Protein AF-A0A7S0TBV7-F1 (afdb_monomer)

InterPro domains:
  IPR018108 Mitochondrial carrier protein, transmembrane region [PF00153] (65-143)
  IPR018108 Mitochondrial carrier protein, transmembrane region [PF00153] (154-224)
  IPR023395 Mitochondrial carrier protein domain superfamily [G3DSA:1.50.40.10] (1-225)
  IPR023395 Mitochondrial carrier protein domain superfamily [SSF103506] (7-224)

Mean predicted aligned error: 4.21 Å

Structure (mmCIF, N/CA/C/O backbone):
data_AF-A0A7S0TBV7-F1
#
_entry.id   AF-A0A7S0TBV7-F1
#
loop_
_atom_site.group_PDB
_atom_site.id
_atom_site.type_symbol
_atom_site.label_atom_id
_atom_site.label_alt_id
_atom_site.label_comp_id
_atom_site.label_asym_id
_atom_site.label_entity_id
_atom_site.label_seq_id
_atom_site.pdbx_PDB_ins_code
_atom_site.Cartn_x
_atom_site.Cartn_y
_atom_site.Cartn_z
_atom_site.occupancy
_atom_site.B_iso_or_equiv
_atom_site.auth_seq_id
_atom_site.auth_comp_id
_atom_site.auth_asym_id
_atom_site.auth_atom_id
_atom_site.pdbx_PDB_model_num
ATOM 1 N N . TYR A 1 1 ? -8.709 -5.283 5.484 1.00 94.00 1 TYR A N 1
ATOM 2 C CA . TYR A 1 1 ? -9.200 -6.250 6.489 1.00 94.00 1 TYR A CA 1
ATOM 3 C C . TYR A 1 1 ? -8.125 -7.246 6.946 1.00 94.00 1 TYR A C 1
ATOM 5 O O . TYR A 1 1 ? -7.696 -7.162 8.089 1.00 94.00 1 TYR A O 1
ATOM 13 N N . GLN A 1 2 ? -7.625 -8.143 6.078 1.00 96.06 2 GLN A N 1
ATOM 14 C CA . GLN A 1 2 ? -6.702 -9.230 6.477 1.00 96.06 2 GLN A CA 1
ATOM 15 C C . GLN A 1 2 ? -5.426 -8.755 7.190 1.00 96.06 2 GLN A C 1
ATOM 17 O O . GLN A 1 2 ? -5.028 -9.346 8.186 1.00 96.06 2 GLN A O 1
ATOM 22 N N . TYR A 1 3 ? -4.825 -7.647 6.747 1.00 96.00 3 TYR A N 1
ATOM 23 C CA . TYR A 1 3 ? -3.665 -7.050 7.420 1.00 96.00 3 TYR A CA 1
ATOM 24 C C . TYR A 1 3 ? -3.922 -6.673 8.884 1.00 96.00 3 TYR A C 1
ATOM 26 O O . TYR A 1 3 ? -3.047 -6.861 9.729 1.00 96.00 3 TYR A O 1
ATOM 34 N N . ARG A 1 4 ? -5.131 -6.191 9.200 1.00 95.31 4 ARG A N 1
ATOM 35 C CA . ARG A 1 4 ? -5.511 -5.777 10.554 1.00 95.31 4 ARG A CA 1
ATOM 36 C C . ARG A 1 4 ? -5.792 -6.972 11.463 1.00 95.31 4 ARG A C 1
ATOM 38 O O . ARG A 1 4 ? -5.307 -6.986 12.594 1.00 95.31 4 ARG A O 1
ATOM 45 N N . TYR A 1 5 ? -6.576 -7.938 10.982 1.00 95.56 5 TYR A N 1
ATOM 46 C CA . TYR A 1 5 ? -7.143 -8.991 11.835 1.00 95.56 5 TYR A CA 1
ATOM 47 C C . TYR A 1 5 ? -6.456 -10.354 11.736 1.00 95.56 5 TYR A C 1
ATOM 49 O O . TYR A 1 5 ? -6.610 -11.148 12.663 1.00 95.56 5 TYR A O 1
ATOM 57 N N . GLY A 1 6 ? -5.699 -10.612 10.666 1.00 93.25 6 GLY A N 1
ATOM 58 C CA . GLY A 1 6 ? -4.977 -11.872 10.476 1.00 93.25 6 GLY A CA 1
ATOM 59 C C . GLY A 1 6 ? -5.769 -13.004 9.824 1.00 93.25 6 GLY A C 1
ATOM 60 O O . GLY A 1 6 ? -5.330 -14.145 9.849 1.00 93.25 6 GLY A O 1
ATOM 61 N N . SER A 1 7 ? -6.934 -12.725 9.235 1.00 93.62 7 SER A N 1
ATOM 62 C CA . SER A 1 7 ? -7.798 -13.766 8.671 1.00 93.62 7 SER A CA 1
ATOM 63 C C . SER A 1 7 ? -7.345 -14.285 7.298 1.00 93.62 7 SER A C 1
ATOM 65 O O . SER A 1 7 ? -6.751 -13.565 6.485 1.00 93.62 7 SER A O 1
ATOM 67 N N . SER A 1 8 ? -7.704 -15.539 7.001 1.00 94.44 8 SER A N 1
ATOM 68 C CA . SER A 1 8 ? -7.613 -16.098 5.648 1.00 94.44 8 SER A CA 1
ATOM 69 C C . SER A 1 8 ? -8.598 -15.409 4.695 1.00 94.44 8 SER A C 1
ATOM 71 O O . SER A 1 8 ? -9.527 -14.720 5.124 1.00 94.44 8 SER A O 1
ATOM 73 N N . THR A 1 9 ? -8.400 -15.579 3.387 1.00 94.88 9 THR A N 1
ATOM 74 C CA . THR A 1 9 ? -9.192 -14.892 2.353 1.00 94.88 9 THR A CA 1
ATOM 75 C C . THR A 1 9 ? -10.674 -15.228 2.459 1.00 94.88 9 THR A C 1
ATOM 77 O O . THR A 1 9 ? -11.501 -14.323 2.520 1.00 94.88 9 THR A O 1
ATOM 80 N N . LEU A 1 10 ? -11.017 -16.514 2.573 1.00 96.19 10 LEU A N 1
ATOM 81 C CA . LEU A 1 10 ? -12.410 -16.955 2.681 1.00 96.19 10 LEU A CA 1
ATOM 82 C C . LEU A 1 10 ? -13.068 -16.474 3.977 1.00 96.19 10 LEU A C 1
ATOM 84 O O . LEU A 1 10 ? -14.224 -16.058 3.956 1.00 96.19 10 LEU A O 1
ATOM 88 N N . VAL A 1 11 ? -12.332 -16.476 5.093 1.00 96.44 11 VAL A N 1
ATOM 89 C CA . VAL A 1 11 ? -12.838 -15.946 6.367 1.00 96.44 11 VAL A CA 1
ATOM 90 C C . VAL A 1 11 ? -13.088 -14.443 6.257 1.00 96.44 11 VAL A C 1
ATOM 92 O O . VAL A 1 11 ? -14.138 -13.974 6.681 1.00 96.44 11 VAL A O 1
ATOM 95 N N . ALA A 1 12 ? -12.173 -13.688 5.641 1.00 96.31 12 ALA A N 1
ATOM 96 C CA . ALA A 1 12 ? -12.360 -12.260 5.404 1.00 96.31 12 ALA A CA 1
ATOM 97 C C . ALA A 1 12 ? -13.576 -11.980 4.508 1.00 96.31 12 ALA A C 1
ATOM 99 O O . ALA A 1 12 ? -14.389 -11.132 4.853 1.00 96.31 12 ALA A O 1
ATOM 100 N N . VAL A 1 13 ? -13.734 -12.706 3.397 1.00 96.69 13 VAL A N 1
ATOM 101 C CA . VAL A 1 13 ? -14.876 -12.547 2.480 1.00 96.69 13 VAL A CA 1
ATOM 102 C C . VAL A 1 13 ? -16.196 -12.825 3.197 1.00 96.69 13 VAL A C 1
ATOM 104 O O . VAL A 1 13 ? -17.106 -12.003 3.123 1.00 96.69 13 VAL A O 1
ATOM 107 N N . ARG A 1 14 ? -16.289 -13.935 3.941 1.00 97.19 14 ARG A N 1
ATOM 108 C CA . ARG A 1 14 ? -17.492 -14.284 4.714 1.00 97.19 14 ARG A CA 1
ATOM 109 C C . ARG A 1 14 ? -17.799 -13.243 5.789 1.00 97.19 14 ARG A C 1
ATOM 111 O O . ARG A 1 14 ? -18.945 -12.825 5.905 1.00 97.19 14 ARG A O 1
ATOM 118 N N . ALA A 1 15 ? -16.787 -12.795 6.533 1.00 95.88 15 ALA A N 1
ATOM 119 C CA . ALA A 1 15 ? -16.953 -11.776 7.567 1.00 95.88 15 ALA A CA 1
ATOM 120 C C . ALA A 1 15 ? -17.432 -10.439 6.982 1.00 95.88 15 ALA A C 1
ATOM 122 O O . ALA A 1 15 ? -18.351 -9.832 7.520 1.00 95.88 15 ALA A O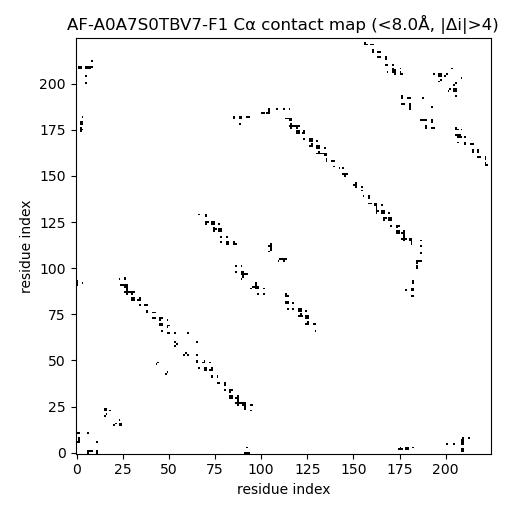 1
ATOM 123 N N . LEU A 1 16 ? -16.857 -9.997 5.859 1.00 96.44 16 LEU A N 1
ATOM 124 C CA . LEU A 1 16 ? -17.280 -8.773 5.178 1.00 96.44 16 LEU A CA 1
ATOM 125 C C . LEU A 1 16 ? -18.712 -8.905 4.639 1.00 96.44 16 LEU A C 1
ATOM 127 O O . LEU A 1 16 ? -19.544 -8.034 4.877 1.00 96.44 16 LEU A O 1
ATOM 131 N N . TYR A 1 17 ? -19.040 -10.014 3.979 1.00 96.88 17 TYR A N 1
ATOM 132 C CA . TYR A 1 17 ? -20.397 -10.230 3.480 1.00 96.88 17 TYR A CA 1
ATOM 133 C C . TYR A 1 17 ? -21.431 -10.254 4.619 1.00 96.88 17 TYR A C 1
ATOM 135 O O . TYR A 1 17 ? -22.487 -9.644 4.496 1.00 96.88 17 TYR A O 1
ATOM 143 N N . ALA A 1 18 ? -21.112 -10.864 5.763 1.00 96.19 18 ALA A N 1
ATOM 144 C CA . ALA A 1 18 ? -21.990 -10.857 6.935 1.00 96.19 18 ALA A CA 1
ATOM 145 C C . ALA A 1 18 ? -22.185 -9.455 7.551 1.00 96.19 18 ALA A C 1
ATOM 147 O O . ALA A 1 18 ? -23.238 -9.179 8.111 1.00 96.19 18 ALA A O 1
ATOM 148 N N . GLN A 1 19 ? -21.196 -8.560 7.442 1.00 93.38 19 GLN A N 1
ATOM 149 C CA . GLN A 1 19 ? -21.274 -7.196 7.988 1.00 93.38 19 GLN A CA 1
ATOM 150 C C . GLN A 1 19 ? -22.164 -6.246 7.176 1.00 93.38 19 GLN A C 1
ATOM 152 O O . GLN A 1 19 ? -22.658 -5.265 7.724 1.00 93.38 19 GLN A O 1
ATOM 157 N N . GLY A 1 20 ? -22.319 -6.465 5.868 1.00 91.75 20 GLY A N 1
ATOM 158 C CA . GLY A 1 20 ? -23.027 -5.503 5.012 1.00 91.75 20 GLY A CA 1
ATOM 159 C C . GLY A 1 20 ? -23.237 -5.948 3.568 1.00 91.75 20 GLY A C 1
ATOM 160 O O . GLY A 1 20 ? -23.322 -5.107 2.671 1.00 91.75 20 GLY A O 1
ATOM 161 N N . GLY A 1 21 ? -23.261 -7.258 3.322 1.00 95.31 21 GLY A N 1
ATOM 162 C CA . GLY A 1 21 ? -23.478 -7.856 2.009 1.00 95.31 21 GLY A CA 1
ATOM 163 C C . GLY A 1 21 ? -22.474 -7.387 0.958 1.00 95.31 21 GLY A C 1
ATOM 164 O O . GLY A 1 21 ? -21.293 -7.168 1.233 1.00 95.31 21 GLY A O 1
ATOM 165 N N . VAL A 1 22 ? -22.961 -7.206 -0.270 1.00 95.62 22 VAL A N 1
ATOM 166 C CA . VAL A 1 22 ? -22.153 -6.741 -1.408 1.00 95.62 22 VAL A CA 1
ATOM 167 C C . VAL A 1 22 ? -21.641 -5.313 -1.189 1.00 95.62 22 VAL A C 1
ATOM 169 O O . VAL A 1 22 ? -20.485 -5.019 -1.491 1.00 95.62 22 VAL A O 1
ATOM 172 N N . ALA A 1 23 ? -22.453 -4.435 -0.592 1.00 94.81 23 ALA A N 1
ATOM 173 C CA . ALA A 1 23 ? -22.075 -3.045 -0.338 1.00 94.81 23 ALA A CA 1
ATOM 174 C C . ALA A 1 23 ? -20.829 -2.925 0.560 1.00 94.81 23 ALA A C 1
ATOM 176 O O . ALA A 1 23 ? -20.037 -1.994 0.394 1.00 94.81 23 ALA A O 1
ATOM 177 N N . ARG A 1 24 ? -20.589 -3.896 1.459 1.00 95.44 24 ARG A N 1
ATOM 178 C CA . ARG A 1 24 ? -19.405 -3.908 2.334 1.00 95.44 24 ARG A CA 1
ATOM 179 C C . ARG A 1 24 ? -18.086 -3.902 1.558 1.00 95.44 24 ARG A C 1
ATOM 181 O O . ARG A 1 24 ? -17.123 -3.293 2.029 1.00 95.44 24 ARG A O 1
ATOM 188 N N . PHE A 1 25 ? -18.035 -4.536 0.386 1.00 95.12 25 PHE A N 1
ATOM 189 C CA . PHE A 1 25 ? -16.829 -4.609 -0.448 1.00 95.12 25 PHE A CA 1
ATOM 190 C C . PHE A 1 25 ? -16.468 -3.270 -1.104 1.00 95.12 25 PHE A C 1
ATOM 192 O O . PHE A 1 25 ? -15.307 -3.053 -1.442 1.00 95.12 25 PHE A O 1
ATOM 199 N N . TYR A 1 26 ? -17.430 -2.351 -1.219 1.00 95.38 26 TYR A N 1
ATOM 200 C CA . TYR A 1 26 ? -17.245 -1.024 -1.813 1.00 95.38 26 TYR A CA 1
ATOM 201 C C . TYR A 1 26 ? -17.036 0.081 -0.769 1.00 95.38 26 TYR A C 1
ATOM 203 O O . TYR A 1 26 ? -16.894 1.256 -1.112 1.00 95.38 26 TYR A O 1
ATOM 211 N N . GLN A 1 27 ? -16.983 -0.256 0.521 1.00 95.00 27 GLN A N 1
ATOM 212 C CA . GLN A 1 27 ? -16.711 0.743 1.550 1.00 95.00 27 GLN A CA 1
ATOM 213 C C . GLN A 1 27 ? -15.292 1.302 1.420 1.00 95.00 27 GLN A C 1
ATOM 215 O O . GLN A 1 27 ? -14.308 0.567 1.343 1.00 95.00 27 GLN A O 1
ATOM 220 N N . GLY A 1 28 ? -15.201 2.632 1.386 1.00 94.50 28 GLY A N 1
ATOM 221 C CA . GLY A 1 28 ? -13.969 3.353 1.074 1.00 94.50 28 GLY A CA 1
ATOM 222 C C . GLY A 1 28 ? -13.754 3.621 -0.420 1.00 94.50 28 GLY A C 1
ATOM 223 O O . GLY A 1 28 ? -12.735 4.219 -0.758 1.00 94.50 28 GLY A O 1
ATOM 224 N N . LEU A 1 29 ? -14.693 3.246 -1.304 1.00 95.12 29 LEU A N 1
ATOM 225 C CA . LEU A 1 29 ? -14.596 3.516 -2.744 1.00 95.12 29 LEU A CA 1
ATOM 226 C C . LEU A 1 29 ? -14.460 5.014 -3.049 1.00 95.12 29 LEU A C 1
ATOM 228 O O . LEU A 1 29 ? -13.583 5.376 -3.819 1.00 95.12 29 LEU A O 1
ATOM 232 N N . GLY A 1 30 ? -15.256 5.888 -2.424 1.00 94.75 30 GLY A N 1
ATOM 233 C CA . GLY A 1 30 ? -15.191 7.340 -2.668 1.00 94.75 30 GLY A CA 1
ATOM 234 C C . GLY A 1 30 ? -13.784 7.924 -2.459 1.00 94.75 30 GLY A C 1
ATOM 235 O O . GLY A 1 30 ? -13.186 8.430 -3.409 1.00 94.75 30 GLY A O 1
ATOM 236 N N . PRO A 1 31 ? -13.188 7.781 -1.260 1.00 95.12 31 PRO A N 1
ATOM 237 C CA . PRO A 1 31 ? -11.799 8.173 -1.025 1.00 95.12 31 PRO A CA 1
ATOM 238 C C . PRO A 1 31 ? -10.797 7.462 -1.946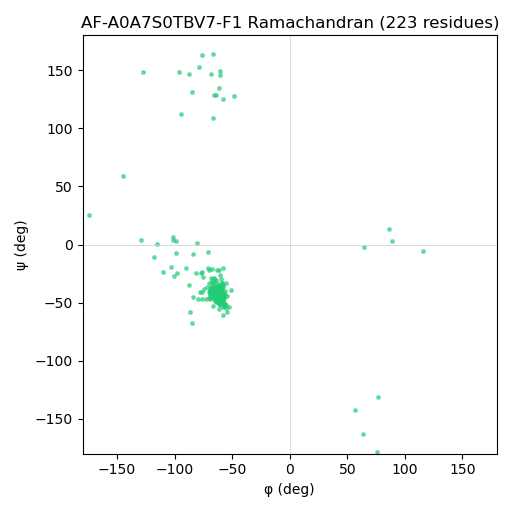 1.00 95.12 31 PRO A C 1
ATOM 240 O O . PRO A 1 31 ? -9.811 8.072 -2.350 1.00 95.12 31 PRO A O 1
ATOM 243 N N . ALA A 1 32 ? -11.037 6.196 -2.314 1.00 93.88 32 ALA A N 1
ATOM 244 C CA . ALA A 1 32 ? -10.171 5.464 -3.239 1.00 93.88 32 ALA A CA 1
ATOM 245 C C . ALA A 1 32 ? -10.196 6.042 -4.666 1.00 93.88 32 ALA A C 1
ATOM 247 O O . ALA A 1 32 ? -9.139 6.139 -5.288 1.00 93.88 32 ALA A O 1
ATOM 248 N N . LEU A 1 33 ? -11.366 6.459 -5.158 1.00 95.75 33 LEU A N 1
ATOM 249 C CA . LEU A 1 33 ? -11.541 7.074 -6.477 1.00 95.75 33 LEU A CA 1
ATOM 250 C C . LEU A 1 33 ? -10.852 8.437 -6.580 1.00 95.75 33 LEU A C 1
ATOM 252 O O . LEU A 1 33 ? -10.395 8.798 -7.656 1.00 95.75 33 LEU A O 1
ATOM 256 N N . LEU A 1 34 ? -10.720 9.165 -5.469 1.00 95.31 34 LEU A N 1
ATOM 257 C CA . LEU A 1 34 ? -9.923 10.393 -5.414 1.00 95.31 34 LEU A CA 1
ATOM 258 C C . LEU A 1 34 ? -8.428 10.085 -5.276 1.00 95.31 34 LEU A C 1
ATOM 260 O O . LEU A 1 34 ? -7.591 10.630 -5.993 1.00 95.31 34 LEU A O 1
ATOM 264 N N . GLN A 1 35 ? -8.078 9.180 -4.360 1.00 94.25 35 GLN A N 1
ATOM 265 C CA . GLN A 1 35 ? -6.687 8.859 -4.056 1.00 94.25 35 GLN A CA 1
ATOM 266 C C . GLN A 1 35 ? -5.963 8.211 -5.244 1.00 94.25 35 GLN A C 1
ATOM 268 O O . GLN A 1 35 ? -4.775 8.469 -5.425 1.00 94.25 35 GLN A O 1
ATOM 273 N N . GLY A 1 36 ? -6.633 7.352 -6.018 1.00 91.12 36 GLY A N 1
ATOM 274 C CA . GLY A 1 36 ? -6.038 6.602 -7.128 1.00 91.12 36 GLY A CA 1
ATOM 275 C C . GLY A 1 36 ? -5.414 7.506 -8.199 1.00 91.12 36 GLY A C 1
ATOM 276 O O . GLY A 1 36 ? -4.193 7.444 -8.379 1.00 91.12 36 GLY A O 1
ATOM 277 N N . PRO A 1 37 ? -6.201 8.380 -8.856 1.00 93.44 37 PRO A N 1
ATOM 278 C CA . PRO A 1 37 ? -5.703 9.334 -9.845 1.00 93.44 37 PRO A CA 1
ATOM 279 C C . PRO A 1 37 ? -4.638 10.274 -9.278 1.00 93.44 37 PRO A C 1
ATOM 281 O O . PRO A 1 37 ? -3.576 10.407 -9.878 1.00 93.44 37 PRO A O 1
ATOM 284 N N . LEU A 1 38 ? -4.859 10.847 -8.087 1.00 93.94 38 LEU A N 1
ATOM 285 C CA . LEU A 1 38 ? -3.879 11.727 -7.437 1.00 93.94 38 LEU A CA 1
ATOM 286 C C . LEU A 1 38 ? -2.557 11.005 -7.169 1.00 93.94 38 LEU A C 1
ATOM 288 O O . LEU A 1 38 ? -1.483 11.560 -7.382 1.00 93.94 38 LEU A O 1
ATOM 292 N N . SER A 1 39 ? -2.622 9.750 -6.723 1.00 90.19 39 SER A N 1
ATOM 293 C CA . SER A 1 39 ? -1.434 8.931 -6.493 1.00 90.19 39 SER A CA 1
ATOM 294 C C . SER A 1 39 ? -0.677 8.663 -7.788 1.00 90.19 39 SER A C 1
ATOM 296 O O . SER A 1 39 ? 0.537 8.810 -7.800 1.00 90.19 39 SER A O 1
ATOM 298 N N . ARG A 1 40 ? -1.373 8.274 -8.865 1.00 87.69 40 ARG A N 1
ATOM 299 C CA . ARG A 1 40 ? -0.745 8.012 -10.170 1.00 87.69 40 ARG A CA 1
ATOM 300 C C . ARG A 1 40 ? -0.125 9.274 -10.755 1.00 87.69 40 ARG A C 1
ATOM 302 O O . ARG A 1 40 ? 1.033 9.236 -11.150 1.00 87.69 40 ARG A O 1
ATOM 309 N N . PHE A 1 41 ? -0.864 10.383 -10.736 1.00 89.94 41 PHE A N 1
ATOM 310 C CA . PHE A 1 41 ? -0.369 11.685 -11.166 1.00 89.94 41 PHE A CA 1
ATOM 311 C C . PHE A 1 41 ? 0.929 12.044 -10.445 1.00 89.94 41 PHE A C 1
ATOM 313 O O . PHE A 1 41 ? 1.935 12.310 -11.094 1.00 89.94 41 PHE A O 1
ATOM 320 N N . GLY A 1 42 ? 0.932 12.001 -9.111 1.00 88.25 42 GLY A N 1
ATOM 321 C CA . GLY A 1 42 ? 2.122 12.376 -8.362 1.00 88.25 42 GLY A CA 1
ATOM 322 C C . GLY A 1 42 ? 3.266 11.381 -8.494 1.00 88.25 42 GLY A C 1
ATOM 323 O O . GLY A 1 42 ? 4.404 11.826 -8.535 1.00 88.25 42 GLY A O 1
ATOM 324 N N . ASP A 1 43 ? 3.015 10.073 -8.626 1.00 83.25 43 ASP A N 1
ATOM 325 C CA . ASP A 1 43 ? 4.081 9.102 -8.912 1.00 83.25 43 ASP A CA 1
ATOM 326 C C . ASP A 1 43 ? 4.762 9.427 -10.260 1.00 83.25 43 ASP A C 1
ATOM 328 O O . ASP A 1 43 ? 5.989 9.457 -10.338 1.00 83.25 43 ASP A O 1
ATOM 332 N N . THR A 1 44 ? 3.983 9.721 -11.309 1.00 83.25 44 THR A N 1
ATOM 333 C CA . THR A 1 44 ? 4.510 10.090 -12.634 1.00 83.25 44 THR A CA 1
ATOM 334 C C . THR A 1 44 ? 5.212 11.445 -12.611 1.00 83.25 44 THR A C 1
ATOM 336 O O . THR A 1 44 ? 6.327 11.556 -13.114 1.00 83.25 44 THR A O 1
ATOM 339 N N . ALA A 1 45 ? 4.605 12.462 -11.994 1.00 87.00 45 ALA A N 1
ATOM 340 C CA . ALA A 1 45 ? 5.192 13.794 -11.871 1.00 87.00 45 ALA A CA 1
ATOM 341 C C . ALA A 1 45 ? 6.493 13.769 -11.051 1.00 87.00 45 ALA A C 1
ATOM 343 O O . ALA A 1 45 ? 7.470 14.405 -11.435 1.00 87.00 45 ALA A O 1
ATOM 344 N N . SER A 1 46 ? 6.542 12.978 -9.974 1.00 86.44 46 SER A N 1
ATOM 345 C CA . SER A 1 46 ? 7.749 12.780 -9.154 1.00 86.44 46 SER A CA 1
ATOM 346 C C . SER A 1 46 ? 8.829 11.974 -9.871 1.00 86.44 46 SER A C 1
ATOM 348 O O . SER A 1 46 ? 9.990 12.030 -9.488 1.00 86.44 46 SER A O 1
ATOM 350 N N . ASN A 1 47 ? 8.479 11.178 -10.880 1.00 82.00 47 ASN A N 1
ATOM 351 C CA . ASN A 1 47 ? 9.465 10.474 -11.690 1.00 82.00 47 ASN A CA 1
ATOM 352 C C . ASN A 1 47 ? 9.981 11.372 -12.812 1.00 82.00 47 ASN A C 1
ATOM 354 O O . ASN A 1 47 ? 11.116 11.841 -12.749 1.00 82.00 47 ASN A O 1
ATOM 358 N N . ALA A 1 48 ? 9.120 11.710 -13.769 1.00 84.75 48 ALA A N 1
ATOM 359 C CA . ALA A 1 48 ? 9.506 12.493 -14.936 1.00 84.75 48 ALA A CA 1
ATOM 360 C C . ALA A 1 48 ? 10.005 13.899 -14.564 1.00 84.75 48 ALA A C 1
ATOM 362 O O . ALA A 1 48 ? 11.023 14.346 -15.083 1.00 84.75 48 ALA A O 1
ATOM 363 N N . GLY A 1 49 ? 9.327 14.583 -13.637 1.00 87.38 49 GLY A N 1
ATOM 364 C CA . GLY A 1 49 ? 9.697 15.937 -13.222 1.00 87.38 49 GLY A CA 1
ATOM 365 C C . GLY A 1 49 ? 11.009 15.980 -12.442 1.00 87.38 49 GLY A C 1
ATOM 366 O O . GLY A 1 49 ? 11.840 16.849 -12.688 1.00 87.38 49 GLY A O 1
ATOM 367 N N . THR A 1 50 ? 11.238 15.023 -11.537 1.00 86.81 50 THR A N 1
ATOM 368 C CA . THR A 1 50 ? 12.507 14.946 -10.802 1.00 86.81 50 THR A CA 1
ATOM 369 C C . THR A 1 50 ? 13.665 14.582 -11.720 1.00 86.81 50 THR A C 1
ATOM 371 O O . THR A 1 50 ? 14.716 15.201 -11.604 1.00 86.81 50 THR A O 1
ATOM 374 N N . LEU A 1 51 ? 13.482 13.643 -12.654 1.00 86.31 51 LEU A N 1
ATOM 375 C CA . LEU A 1 51 ? 14.512 13.337 -13.648 1.00 86.31 51 LEU A CA 1
ATOM 376 C C . LEU A 1 51 ? 14.842 14.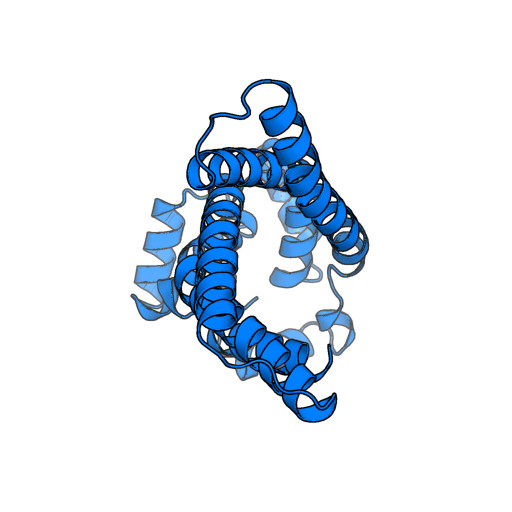563 -14.503 1.00 86.31 51 LEU A C 1
ATOM 378 O O . LEU A 1 51 ? 16.006 14.932 -14.577 1.00 86.31 51 LEU A O 1
ATOM 382 N N . ALA A 1 52 ? 13.833 15.258 -15.037 1.00 90.25 52 ALA A N 1
ATOM 383 C CA . ALA A 1 52 ? 14.041 16.460 -15.845 1.00 90.25 52 ALA A CA 1
ATOM 384 C C . ALA A 1 52 ? 14.793 17.569 -15.086 1.00 90.25 52 ALA A C 1
ATOM 386 O O . ALA A 1 52 ? 15.689 18.201 -15.641 1.00 90.25 52 ALA A O 1
ATOM 387 N N . LEU A 1 53 ? 14.464 17.793 -13.808 1.00 92.94 53 LEU A N 1
ATOM 388 C CA . LEU A 1 53 ? 15.174 18.764 -12.972 1.00 92.94 53 LEU A CA 1
ATOM 389 C C . LEU A 1 53 ? 16.617 18.336 -12.692 1.00 92.94 53 LEU A C 1
ATOM 391 O O . LEU A 1 53 ? 17.525 19.161 -12.775 1.00 92.94 53 LEU A O 1
ATOM 395 N N . ILE A 1 54 ? 16.851 17.063 -12.365 1.00 92.50 54 ILE A N 1
ATOM 396 C CA . ILE A 1 54 ? 18.212 16.585 -12.106 1.00 92.50 54 ILE A CA 1
ATOM 397 C C . ILE A 1 54 ? 19.044 16.630 -13.387 1.00 92.50 54 ILE A C 1
ATOM 399 O O . ILE A 1 54 ? 20.179 17.079 -13.332 1.00 92.50 54 ILE A O 1
ATOM 403 N N . ASP A 1 55 ? 18.502 16.238 -14.536 1.00 91.19 55 ASP A N 1
ATOM 404 C CA . ASP A 1 55 ? 19.224 16.300 -15.810 1.00 91.19 55 ASP A CA 1
ATOM 405 C C . ASP A 1 55 ? 19.568 17.743 -16.214 1.00 91.19 55 ASP A C 1
ATOM 407 O O . ASP A 1 55 ? 20.613 17.975 -16.817 1.00 91.19 55 ASP A O 1
ATOM 411 N N . ALA A 1 56 ? 18.741 18.722 -15.831 1.00 93.88 56 ALA A N 1
ATOM 412 C CA . ALA A 1 56 ? 18.999 20.136 -16.096 1.00 93.88 56 ALA A CA 1
ATOM 413 C C . ALA A 1 56 ? 20.096 20.749 -15.203 1.00 93.88 56 ALA A C 1
ATOM 415 O O . ALA A 1 56 ? 20.865 21.581 -15.678 1.00 93.88 56 ALA A O 1
ATOM 416 N N . TYR A 1 57 ? 20.166 20.373 -13.919 1.00 93.94 57 TYR A N 1
ATOM 417 C CA . TYR A 1 57 ? 21.061 21.021 -12.940 1.00 93.94 57 TYR A CA 1
ATOM 418 C C . TYR A 1 57 ? 22.238 20.149 -12.471 1.00 93.94 57 TYR A C 1
ATOM 420 O O . TYR A 1 57 ? 23.256 20.675 -12.027 1.00 93.94 57 TYR A O 1
ATOM 428 N N . HIS A 1 58 ? 22.113 18.826 -12.560 1.00 92.31 58 HIS A N 1
ATOM 429 C CA . HIS A 1 58 ? 23.084 17.829 -12.099 1.00 92.31 58 HIS A CA 1
ATOM 430 C C . HIS A 1 58 ? 23.123 16.599 -13.040 1.00 92.31 58 HIS A C 1
ATOM 432 O O . HIS A 1 58 ? 22.869 15.471 -12.595 1.00 92.31 58 HIS A O 1
ATOM 438 N N . PRO A 1 59 ? 23.437 16.780 -14.340 1.00 89.81 59 PRO A N 1
ATOM 439 C CA . PRO A 1 59 ? 23.383 15.705 -15.337 1.00 89.81 59 PRO A CA 1
ATOM 440 C C . PRO A 1 59 ? 24.294 14.519 -14.995 1.00 89.81 59 PRO A C 1
ATOM 442 O O . PRO A 1 59 ? 23.910 13.370 -15.231 1.00 89.81 59 PRO A O 1
ATOM 445 N N . ASP A 1 60 ? 25.437 14.795 -14.361 1.00 93.00 60 ASP A N 1
ATOM 446 C CA . ASP A 1 60 ? 26.460 13.813 -13.979 1.00 93.00 60 ASP A CA 1
ATOM 447 C C . ASP A 1 60 ? 26.032 12.882 -12.834 1.00 93.00 60 ASP A C 1
ATOM 449 O O . ASP A 1 60 ? 26.751 11.943 -12.482 1.00 93.00 60 ASP A O 1
ATOM 453 N N . LEU A 1 61 ? 24.869 13.126 -12.218 1.00 92.00 61 LEU A N 1
ATOM 454 C CA . LEU A 1 61 ? 24.390 12.285 -11.132 1.00 92.00 61 LEU A CA 1
ATOM 455 C C . LEU A 1 61 ? 24.123 10.854 -11.652 1.00 92.00 61 LEU A C 1
ATOM 457 O O . LEU A 1 61 ? 23.376 10.676 -12.618 1.00 92.00 61 LEU A O 1
ATOM 461 N N . PRO A 1 62 ? 24.661 9.801 -11.010 1.00 88.75 62 PRO A N 1
ATOM 462 C CA . PRO A 1 62 ? 24.416 8.433 -11.450 1.00 88.75 62 PRO A CA 1
ATOM 463 C C . PRO A 1 62 ? 22.928 8.065 -11.411 1.00 88.75 62 PRO A C 1
ATOM 465 O O . PRO A 1 62 ? 22.201 8.450 -10.492 1.00 88.75 62 PRO A O 1
ATOM 468 N N . GLN A 1 63 ? 22.481 7.233 -12.356 1.00 81.81 63 GLN A N 1
ATOM 469 C CA . GLN A 1 63 ? 21.079 6.803 -12.466 1.00 81.81 63 GLN A CA 1
ATOM 470 C C . GLN A 1 63 ? 20.469 6.248 -11.157 1.00 81.81 63 GLN A C 1
ATOM 472 O O . GLN A 1 63 ? 19.317 6.579 -10.847 1.00 81.81 63 GLN A O 1
ATOM 477 N N . PRO A 1 64 ? 21.196 5.464 -10.331 1.00 82.06 64 PRO A N 1
ATOM 478 C CA . PRO A 1 64 ? 20.671 5.023 -9.040 1.00 82.06 64 PRO A CA 1
ATOM 479 C C . PRO A 1 64 ? 20.371 6.186 -8.086 1.00 82.06 64 PRO A C 1
ATOM 481 O O . PRO A 1 64 ? 19.344 6.177 -7.413 1.00 82.06 64 PRO A O 1
ATOM 484 N N . ALA A 1 65 ? 21.218 7.217 -8.062 1.00 86.75 65 ALA A N 1
ATOM 485 C CA . ALA A 1 65 ? 21.005 8.389 -7.220 1.00 86.75 65 ALA A CA 1
ATOM 486 C C . ALA A 1 65 ? 19.803 9.216 -7.706 1.00 86.75 65 ALA A C 1
ATOM 488 O O . ALA A 1 65 ? 18.967 9.601 -6.888 1.00 86.75 65 ALA A O 1
ATOM 489 N N . LYS A 1 66 ? 19.628 9.379 -9.027 1.00 85.62 66 LYS A N 1
ATOM 490 C CA . LYS A 1 66 ? 18.417 9.990 -9.614 1.00 85.62 66 LYS A CA 1
ATOM 491 C C . LYS A 1 66 ? 17.140 9.260 -9.177 1.00 85.62 66 LYS A C 1
ATOM 493 O O . LYS A 1 66 ? 16.161 9.881 -8.760 1.00 85.62 66 LYS A O 1
ATOM 498 N N . THR A 1 67 ? 17.188 7.928 -9.187 1.00 82.25 67 THR A N 1
ATOM 499 C CA . THR A 1 67 ? 16.077 7.059 -8.766 1.00 82.25 67 THR A CA 1
ATOM 500 C C . THR A 1 67 ? 15.748 7.227 -7.280 1.00 82.25 67 THR A C 1
ATOM 502 O O . THR A 1 67 ? 14.576 7.307 -6.916 1.00 82.25 67 THR A O 1
ATOM 505 N N . VAL A 1 68 ? 16.761 7.330 -6.412 1.00 85.56 68 VAL A N 1
ATOM 506 C CA . VAL A 1 68 ? 16.566 7.563 -4.970 1.00 85.56 68 VAL A CA 1
ATOM 507 C C . VAL A 1 68 ? 15.863 8.896 -4.714 1.00 85.56 68 VAL A C 1
ATOM 509 O O . VAL A 1 68 ? 14.912 8.939 -3.930 1.00 85.56 68 VAL A O 1
ATOM 512 N N . VAL A 1 69 ? 16.283 9.970 -5.391 1.00 88.31 69 VAL A N 1
ATOM 513 C CA . VAL A 1 69 ? 15.653 11.292 -5.243 1.00 88.31 69 VAL A CA 1
ATOM 514 C C . VAL A 1 69 ? 14.203 11.248 -5.725 1.00 88.31 69 VAL A C 1
ATOM 516 O O . VAL A 1 69 ? 13.307 11.679 -5.000 1.00 88.31 69 VAL A O 1
ATOM 519 N N . SER A 1 70 ? 13.940 10.649 -6.890 1.00 85.88 70 SER A N 1
ATOM 520 C CA . SER A 1 70 ? 12.573 10.480 -7.395 1.00 85.88 70 SER A CA 1
ATOM 521 C C . SER A 1 70 ? 11.683 9.689 -6.427 1.00 85.88 70 SER A C 1
ATOM 523 O O . SER A 1 70 ? 10.564 10.108 -6.115 1.00 85.88 70 SER A O 1
ATOM 525 N N . ALA A 1 71 ? 12.190 8.585 -5.870 1.00 84.94 71 ALA A N 1
ATOM 526 C CA . ALA A 1 71 ? 11.460 7.778 -4.898 1.00 84.94 71 ALA A CA 1
ATOM 527 C C . ALA A 1 71 ? 11.154 8.553 -3.600 1.00 84.94 71 ALA A C 1
ATOM 529 O O . ALA A 1 71 ? 10.094 8.350 -2.995 1.00 84.94 71 ALA A O 1
ATOM 530 N N . ALA A 1 72 ? 12.038 9.463 -3.175 1.00 88.69 72 ALA A N 1
ATOM 531 C CA . ALA A 1 72 ? 11.811 10.339 -2.026 1.00 88.69 72 ALA A CA 1
ATOM 532 C C . ALA A 1 72 ? 10.722 11.395 -2.298 1.00 88.69 72 ALA A C 1
ATOM 534 O O . ALA A 1 72 ? 9.838 11.599 -1.457 1.00 88.69 72 ALA A O 1
ATOM 535 N N . VAL A 1 73 ? 10.726 12.011 -3.486 1.00 89.31 73 VAL A N 1
ATOM 536 C CA . VAL A 1 73 ? 9.684 12.968 -3.907 1.00 89.31 73 VAL A CA 1
ATOM 537 C C . VAL A 1 73 ? 8.327 12.264 -4.004 1.00 89.31 73 VAL A C 1
ATOM 539 O O . VAL A 1 73 ? 7.352 12.717 -3.400 1.00 89.31 73 VAL A O 1
ATOM 542 N N . ALA A 1 74 ? 8.279 11.084 -4.632 1.00 87.94 74 ALA A N 1
ATOM 543 C CA . ALA A 1 74 ? 7.066 10.272 -4.710 1.00 87.94 74 ALA A CA 1
ATOM 544 C C . ALA A 1 74 ? 6.549 9.881 -3.315 1.00 87.94 74 ALA A C 1
ATOM 546 O O . ALA A 1 74 ? 5.355 9.975 -3.033 1.00 87.94 74 ALA A O 1
ATOM 547 N N . SER A 1 75 ? 7.441 9.493 -2.399 1.00 89.56 75 SER A N 1
ATOM 548 C CA . SER A 1 75 ? 7.065 9.157 -1.019 1.00 89.56 75 SER A CA 1
ATOM 549 C C . SER A 1 75 ? 6.497 10.361 -0.262 1.00 89.56 75 SER A C 1
ATOM 551 O O . SER A 1 75 ? 5.524 10.214 0.479 1.00 89.56 75 SER A O 1
ATOM 553 N N . THR A 1 76 ? 7.043 11.558 -0.489 1.00 90.62 76 THR A N 1
ATOM 554 C CA . THR A 1 76 ? 6.515 12.813 0.072 1.00 90.62 76 THR A CA 1
ATOM 555 C C . THR A 1 76 ? 5.113 13.106 -0.453 1.00 90.62 76 THR A C 1
ATOM 557 O O . THR A 1 76 ? 4.210 13.406 0.329 1.00 90.62 76 THR A O 1
ATOM 560 N N . TRP A 1 77 ? 4.882 12.920 -1.755 1.00 92.00 77 TRP A N 1
ATOM 561 C CA . TRP A 1 77 ? 3.546 13.036 -2.336 1.00 92.00 77 TRP A CA 1
ATOM 562 C C . TRP A 1 77 ? 2.551 12.053 -1.699 1.00 92.00 77 TRP A C 1
ATOM 564 O O . TRP A 1 77 ? 1.433 12.422 -1.333 1.00 92.00 77 TRP A O 1
ATOM 574 N N . ARG A 1 78 ? 2.965 10.800 -1.476 1.00 91.50 78 ARG A N 1
ATOM 575 C CA . ARG A 1 78 ? 2.131 9.801 -0.787 1.00 91.50 78 ARG A CA 1
ATOM 576 C C . ARG A 1 78 ? 1.798 10.205 0.649 1.00 91.50 78 ARG A C 1
ATOM 578 O O . ARG A 1 78 ? 0.673 9.964 1.082 1.00 91.50 78 ARG A O 1
ATOM 585 N N . LEU A 1 79 ? 2.735 10.823 1.369 1.00 93.50 79 LEU A N 1
ATOM 586 C CA . LEU A 1 79 ? 2.481 11.368 2.706 1.00 93.50 79 LEU A CA 1
ATOM 587 C C . LEU A 1 79 ? 1.468 12.517 2.669 1.00 93.50 79 LEU A C 1
ATOM 589 O O . LEU A 1 79 ? 0.583 12.555 3.520 1.00 93.50 79 LEU A O 1
ATOM 593 N N . ALA A 1 80 ? 1.529 13.397 1.668 1.00 94.00 80 ALA A N 1
ATOM 594 C CA . ALA A 1 80 ? 0.543 14.466 1.497 1.00 94.00 80 ALA A CA 1
ATOM 595 C C . ALA A 1 80 ? -0.878 13.916 1.259 1.00 94.00 80 ALA A C 1
ATOM 597 O O . ALA A 1 80 ? -1.852 14.450 1.785 1.00 94.00 80 ALA A O 1
ATOM 598 N N . LEU A 1 81 ? -1.002 12.794 0.542 1.00 95.00 81 LEU A N 1
ATOM 599 C CA . LEU A 1 81 ? -2.279 12.098 0.330 1.00 95.00 81 LEU A CA 1
ATOM 600 C C . LEU A 1 81 ? -2.707 11.200 1.503 1.00 95.00 81 LEU A C 1
ATOM 602 O O . LEU A 1 81 ? -3.747 10.536 1.431 1.00 95.00 81 LEU A O 1
ATOM 606 N N . MET A 1 82 ? -1.928 11.142 2.583 1.00 95.19 82 MET A N 1
ATOM 607 C CA . MET A 1 82 ? -2.180 10.211 3.674 1.00 95.19 82 MET A CA 1
ATOM 608 C C . MET A 1 82 ? -3.525 10.417 4.393 1.00 95.19 82 MET A C 1
ATOM 610 O O . MET A 1 82 ? -4.145 9.408 4.722 1.00 95.19 82 MET A O 1
ATOM 614 N N . PRO A 1 83 ? -4.051 11.641 4.595 1.00 95.88 83 PRO A N 1
ATOM 615 C CA . PRO A 1 83 ? -5.396 11.820 5.143 1.00 95.88 83 PRO A CA 1
ATOM 616 C C . PRO A 1 83 ? -6.484 11.068 4.360 1.00 95.88 83 PRO A C 1
ATOM 618 O O . PRO A 1 83 ? -7.307 10.369 4.959 1.00 95.88 83 PRO A O 1
ATOM 621 N N . LEU A 1 84 ? -6.442 11.131 3.023 1.00 96.00 84 LEU A N 1
ATOM 622 C CA . LEU A 1 84 ? -7.356 10.382 2.150 1.00 96.00 84 LEU A CA 1
ATOM 623 C C . LEU A 1 84 ? -7.127 8.872 2.265 1.00 96.00 84 LEU A C 1
ATOM 625 O O . LEU A 1 84 ? -8.082 8.096 2.330 1.00 96.00 84 LEU A O 1
ATOM 629 N N . ASP A 1 85 ? -5.865 8.449 2.336 1.00 96.06 85 ASP A N 1
ATOM 630 C CA . ASP A 1 85 ? -5.516 7.044 2.528 1.00 96.06 85 ASP A CA 1
ATOM 631 C C . ASP A 1 85 ? -6.000 6.497 3.879 1.00 96.06 85 ASP A C 1
ATOM 633 O O . ASP A 1 85 ? -6.478 5.363 3.941 1.00 96.06 85 ASP A O 1
ATOM 637 N N . THR A 1 86 ? -5.920 7.289 4.949 1.00 96.50 86 THR A N 1
ATOM 638 C CA . THR A 1 86 ? -6.417 6.938 6.284 1.00 96.50 86 THR A CA 1
ATOM 639 C C . THR A 1 86 ? -7.923 6.796 6.270 1.00 96.50 86 THR A C 1
ATOM 641 O O . THR A 1 86 ? -8.422 5.760 6.702 1.00 96.50 86 THR A O 1
ATOM 644 N N . LEU A 1 87 ? -8.641 7.750 5.679 1.00 96.50 87 LEU A N 1
ATOM 645 C CA . LEU A 1 87 ? -10.087 7.656 5.511 1.00 96.50 87 LEU A CA 1
ATOM 646 C C . LEU A 1 87 ? -10.490 6.385 4.746 1.00 96.50 87 LEU A C 1
ATOM 648 O O . LEU A 1 87 ? -11.303 5.594 5.229 1.00 96.50 87 LEU A O 1
ATOM 652 N N . LYS A 1 88 ? -9.867 6.142 3.585 1.00 96.75 88 LYS A N 1
ATOM 653 C CA . LYS A 1 88 ? -10.081 4.927 2.787 1.00 96.75 88 LYS A CA 1
ATOM 654 C C . LYS A 1 88 ? -9.818 3.666 3.609 1.00 96.75 88 LYS A C 1
ATOM 656 O O . LYS A 1 88 ? -10.642 2.757 3.629 1.00 96.75 88 LYS A O 1
ATOM 661 N N . THR A 1 89 ? -8.659 3.587 4.261 1.00 96.69 89 THR A N 1
ATOM 662 C CA . THR A 1 89 ? -8.209 2.370 4.949 1.00 96.69 89 THR A CA 1
ATOM 663 C C . THR A 1 89 ? -9.073 2.080 6.178 1.00 96.69 89 THR A C 1
ATOM 665 O O . THR A 1 89 ? -9.415 0.920 6.402 1.00 96.69 89 THR A O 1
ATOM 668 N N . MET A 1 90 ? -9.495 3.108 6.923 1.00 96.81 90 MET A N 1
ATOM 669 C CA . MET A 1 90 ? -10.443 2.973 8.036 1.00 96.81 90 MET A CA 1
ATOM 670 C C . MET A 1 90 ? -11.773 2.381 7.568 1.00 96.81 90 MET A C 1
ATOM 672 O O . MET A 1 90 ? -12.218 1.372 8.111 1.00 96.81 90 MET A O 1
ATOM 676 N N . LEU A 1 91 ? -12.360 2.937 6.504 1.00 96.38 91 LEU A N 1
ATOM 677 C CA . LEU A 1 91 ? -13.602 2.430 5.912 1.00 96.38 91 LEU A CA 1
ATOM 678 C C . LEU A 1 91 ? -13.452 0.999 5.373 1.00 96.38 91 LEU A C 1
ATOM 680 O O . LEU A 1 91 ? -14.317 0.154 5.573 1.00 96.38 91 LEU A O 1
ATOM 684 N N . GLN A 1 92 ? -12.335 0.683 4.718 1.00 96.25 92 GLN A N 1
ATOM 685 C CA . GLN A 1 92 ? -12.097 -0.662 4.189 1.00 96.25 92 GLN A CA 1
ATOM 686 C C . GLN A 1 92 ? -11.907 -1.704 5.302 1.00 96.25 92 GLN A C 1
ATOM 688 O O . GLN A 1 92 ? -12.290 -2.865 5.132 1.00 96.25 92 GLN A O 1
ATOM 693 N N . VAL A 1 93 ? -11.313 -1.330 6.438 1.00 95.94 93 VAL A N 1
ATOM 694 C CA . VAL A 1 93 ? -11.033 -2.255 7.546 1.00 95.94 93 VAL A CA 1
ATOM 695 C C . VAL A 1 93 ? -12.217 -2.393 8.497 1.00 95.94 93 VAL A C 1
ATOM 697 O O . VAL A 1 93 ? -12.701 -3.511 8.655 1.00 95.94 93 VAL A O 1
ATOM 700 N N . GLU A 1 94 ? -12.682 -1.293 9.080 1.00 95.25 94 GLU A N 1
ATOM 701 C CA . GLU A 1 94 ? -13.696 -1.289 10.149 1.00 95.25 94 GLU A CA 1
ATOM 702 C C . GLU A 1 94 ? -15.124 -1.207 9.591 1.00 95.25 94 GLU A C 1
ATOM 704 O O . GLU A 1 94 ? -16.090 -1.622 10.222 1.00 95.25 94 GLU A O 1
ATOM 709 N N . GLY A 1 95 ? -15.274 -0.741 8.355 1.00 92.50 95 GLY A N 1
ATOM 710 C CA . GLY A 1 95 ? -16.554 -0.719 7.673 1.00 92.50 95 GLY A CA 1
ATOM 711 C C . GLY A 1 95 ? -17.481 0.409 8.141 1.00 92.50 95 GLY A C 1
ATOM 712 O O . GLY A 1 95 ? -17.019 1.552 8.197 1.00 92.50 95 GLY A O 1
ATOM 713 N N . PRO A 1 96 ? -18.767 0.141 8.471 1.00 88.06 96 PRO A N 1
ATOM 714 C CA . PRO A 1 96 ? -19.726 1.178 8.877 1.00 88.06 96 PRO A CA 1
ATOM 715 C C . PRO A 1 96 ? -19.264 2.030 10.067 1.00 88.06 96 PRO A C 1
ATOM 717 O O . PRO A 1 96 ? -19.545 3.224 10.121 1.00 88.06 96 PRO A O 1
ATOM 720 N N . THR A 1 97 ? -18.518 1.441 11.003 1.00 92.38 97 THR A N 1
ATOM 721 C CA . THR A 1 97 ? -18.004 2.132 12.194 1.00 92.38 97 THR A CA 1
ATOM 722 C C . THR A 1 97 ? -16.704 2.893 11.934 1.00 92.38 97 THR A C 1
ATOM 724 O O . THR A 1 97 ? -16.272 3.669 12.783 1.00 92.38 97 THR A O 1
ATOM 727 N N . GLY A 1 98 ? -16.081 2.734 10.759 1.00 93.25 98 GLY A N 1
ATOM 728 C CA . GLY A 1 98 ? -14.738 3.252 10.491 1.00 93.25 98 GLY A CA 1
ATOM 729 C C . GLY A 1 98 ? -14.607 4.771 10.607 1.00 93.25 98 GLY A C 1
ATOM 730 O O . GLY A 1 98 ? -13.577 5.250 11.080 1.00 93.25 98 GLY A O 1
ATOM 731 N N . LEU A 1 99 ? -15.643 5.534 10.233 1.00 94.56 99 LEU A N 1
ATOM 732 C CA . LEU A 1 99 ? -15.641 6.994 10.405 1.00 94.56 99 LEU A CA 1
ATOM 733 C C . LEU A 1 99 ? -15.747 7.399 11.869 1.00 94.56 99 LEU A C 1
ATOM 735 O O . LEU A 1 99 ? -15.043 8.311 12.291 1.00 94.56 99 LEU A O 1
ATOM 739 N N . GLN A 1 100 ? -16.587 6.706 12.638 1.00 95.88 100 GLN A N 1
ATOM 740 C CA . GLN A 1 100 ? -16.744 6.973 14.062 1.00 95.88 100 GLN A CA 1
ATOM 741 C C . GLN A 1 100 ? -15.440 6.667 14.805 1.00 95.88 100 GLN A C 1
ATOM 743 O O . GLN A 1 100 ? -14.921 7.534 15.498 1.00 95.88 100 GLN A O 1
ATOM 748 N N . THR A 1 101 ? -14.836 5.498 14.563 1.00 95.44 101 THR A N 1
ATOM 749 C CA . THR A 1 101 ? -13.538 5.133 15.150 1.00 95.44 101 THR A CA 1
ATOM 750 C C . THR A 1 101 ? -12.437 6.124 14.770 1.00 95.44 101 THR A C 1
ATOM 752 O O . THR A 1 101 ? -11.596 6.463 15.601 1.00 95.44 101 THR A O 1
ATOM 755 N N . LEU A 1 102 ? -12.430 6.625 13.529 1.00 96.00 102 LEU A N 1
ATOM 756 C CA . LEU A 1 102 ? -11.480 7.659 13.120 1.00 96.00 102 LEU A CA 1
ATOM 757 C C . LEU A 1 102 ? -11.748 8.987 13.840 1.00 96.00 102 LEU A C 1
ATOM 759 O O . LEU A 1 102 ? -10.802 9.620 14.296 1.00 96.00 102 LEU A O 1
ATOM 763 N N . ALA A 1 103 ? -13.010 9.400 13.965 1.00 96.31 103 ALA A N 1
ATOM 764 C CA . ALA A 1 103 ? -13.387 10.617 14.676 1.00 96.31 103 ALA A CA 1
ATOM 765 C C . ALA A 1 103 ? -12.982 10.554 16.155 1.00 96.31 103 ALA A C 1
ATOM 767 O O . ALA A 1 103 ? -12.392 11.504 16.662 1.00 96.31 103 ALA A O 1
ATOM 768 N N . ASP A 1 104 ? -13.219 9.427 16.826 1.00 96.00 104 ASP A N 1
ATOM 769 C CA . ASP A 1 104 ? -12.812 9.209 18.219 1.00 96.00 104 ASP A CA 1
ATOM 770 C C . ASP A 1 104 ? -11.290 9.283 18.371 1.00 96.00 104 ASP A C 1
ATOM 772 O O . ASP A 1 104 ? -10.774 10.003 19.227 1.00 96.00 104 ASP A O 1
ATOM 776 N N . LYS A 1 105 ? -10.556 8.647 17.456 1.00 95.50 105 LYS A N 1
ATOM 777 C CA . LYS A 1 105 ? -9.093 8.715 17.415 1.00 95.50 105 LYS A CA 1
ATOM 778 C C . LYS A 1 105 ? -8.572 10.137 17.188 1.00 95.50 105 LYS A C 1
ATOM 780 O O . LYS A 1 105 ? -7.571 10.521 17.788 1.00 95.50 105 LYS A O 1
ATOM 785 N N . LEU A 1 106 ? -9.234 10.927 16.339 1.00 96.44 106 LEU A N 1
ATOM 786 C CA . LEU A 1 106 ? -8.886 12.333 16.105 1.00 96.44 106 LEU A CA 1
ATOM 787 C C . LEU A 1 106 ? -9.166 13.203 17.332 1.00 96.44 106 LEU A C 1
ATOM 789 O O . LEU A 1 106 ? -8.371 14.092 17.624 1.00 96.44 106 LEU A O 1
ATOM 793 N N . ARG A 1 107 ? -10.252 12.937 18.067 1.00 95.69 107 ARG A N 1
ATOM 794 C CA . ARG A 1 107 ? -10.539 13.619 19.339 1.00 95.69 107 ARG A CA 1
ATOM 795 C C . ARG A 1 107 ? -9.480 13.301 20.395 1.00 95.69 107 ARG A C 1
ATOM 797 O O . ARG A 1 107 ? -9.059 14.204 21.105 1.00 95.69 107 ARG A O 1
ATOM 804 N N . ALA A 1 108 ? -9.033 12.047 20.471 1.00 94.50 108 ALA A N 1
ATOM 805 C CA . ALA A 1 108 ? -8.065 11.602 21.472 1.00 94.50 108 ALA A CA 1
ATOM 806 C C . ALA A 1 108 ? -6.615 12.028 21.169 1.00 94.50 108 ALA A C 1
ATOM 808 O O . ALA A 1 108 ? -5.883 12.413 22.075 1.00 94.50 108 ALA A O 1
ATOM 809 N N . ALA A 1 109 ? -6.181 11.950 19.906 1.00 94.06 109 ALA A N 1
ATOM 810 C CA . ALA A 1 109 ? -4.777 12.133 19.513 1.00 94.06 109 ALA A CA 1
ATOM 811 C C . ALA A 1 109 ? -4.518 13.366 18.628 1.00 94.06 109 ALA A C 1
ATOM 813 O O . ALA A 1 109 ? -3.381 13.610 18.218 1.00 94.06 109 ALA A O 1
ATOM 814 N N . GLY A 1 110 ? -5.558 14.136 18.307 1.00 95.56 110 GLY A N 1
ATOM 815 C CA . GLY A 1 110 ? -5.476 15.300 17.433 1.00 95.56 110 GLY A CA 1
ATOM 816 C C . GLY A 1 110 ? -5.354 14.956 15.939 1.00 95.56 110 GLY A C 1
ATOM 817 O O . GLY A 1 110 ? -5.321 13.785 15.543 1.00 95.56 110 GLY A O 1
ATOM 818 N N . PRO A 1 111 ? -5.250 15.979 15.068 1.00 95.19 111 PRO A N 1
ATOM 819 C CA . PRO A 1 111 ? -5.240 15.812 13.609 1.00 95.19 111 PRO A CA 1
ATOM 820 C C . PRO A 1 111 ? -4.044 15.001 13.086 1.00 95.19 111 PRO A C 1
ATOM 822 O O . PRO A 1 111 ? -4.130 14.389 12.019 1.00 95.19 111 PRO A O 1
ATOM 825 N N . GLY A 1 112 ? -2.953 14.916 13.858 1.00 94.69 112 GLY A N 1
ATOM 826 C CA . GLY A 1 112 ? -1.801 14.062 13.554 1.00 94.69 112 GLY A CA 1
ATOM 827 C C . GLY A 1 112 ? -2.156 12.576 13.409 1.00 94.69 112 GLY A C 1
ATOM 828 O O . GLY A 1 112 ? -1.445 11.842 12.720 1.00 94.69 112 GLY A O 1
ATOM 829 N N . ALA A 1 113 ? -3.296 12.134 13.955 1.00 94.44 113 ALA A N 1
ATOM 830 C CA . ALA A 1 113 ? -3.785 10.768 13.795 1.00 94.44 113 ALA A CA 1
ATOM 831 C C . ALA A 1 113 ? -4.045 10.369 12.334 1.00 94.44 113 ALA A C 1
ATOM 833 O O . ALA A 1 113 ? -3.910 9.190 11.996 1.00 94.44 113 ALA A O 1
ATOM 834 N N . LEU A 1 114 ? -4.333 11.335 11.449 1.00 96.12 114 LEU A N 1
ATOM 835 C CA . LEU A 1 114 ? -4.447 11.101 10.003 1.00 96.12 114 LEU A CA 1
ATOM 836 C C . LEU A 1 114 ? -3.138 10.601 9.385 1.00 96.12 114 LEU A C 1
ATOM 838 O O . LEU A 1 114 ? -3.174 9.938 8.350 1.00 96.12 114 LEU A O 1
ATOM 842 N N . PHE A 1 115 ? -2.007 10.864 10.042 1.00 96.50 115 PHE A N 1
ATOM 843 C CA . PHE A 1 115 ? -0.668 10.471 9.617 1.00 96.50 115 PHE A CA 1
ATOM 844 C C . PHE A 1 115 ? -0.127 9.242 10.373 1.00 96.50 115 PHE A C 1
ATOM 846 O O . PHE A 1 115 ? 1.022 8.824 10.183 1.00 96.50 115 PHE A O 1
ATOM 853 N N . HIS A 1 116 ? -0.944 8.593 11.211 1.00 94.88 116 HIS A N 1
ATOM 854 C CA . HIS A 1 116 ? -0.560 7.345 11.874 1.00 94.88 116 HIS A CA 1
ATOM 855 C C . HIS A 1 116 ? -0.399 6.222 10.846 1.00 94.88 116 HIS A C 1
ATOM 857 O O . HIS A 1 116 ? -1.367 5.741 10.272 1.00 94.88 116 HIS A O 1
ATOM 863 N N . GLY A 1 117 ? 0.846 5.808 10.600 1.00 94.12 117 GLY A N 1
ATOM 864 C CA . GLY A 1 117 ? 1.186 4.903 9.494 1.00 94.12 117 GLY A CA 1
ATOM 865 C C . GLY A 1 117 ? 2.102 5.532 8.435 1.00 94.12 117 GLY A C 1
ATOM 866 O O . GLY A 1 117 ? 2.561 4.819 7.548 1.00 94.12 117 GLY A O 1
ATOM 867 N N . GLY A 1 118 ? 2.411 6.833 8.541 1.00 94.56 118 GLY A N 1
ATOM 868 C CA . GLY A 1 118 ? 3.139 7.583 7.514 1.00 94.56 118 GLY A CA 1
ATOM 869 C C . GLY A 1 118 ? 4.523 7.029 7.225 1.00 94.56 118 GLY A C 1
ATOM 870 O O . GLY A 1 118 ? 4.835 6.756 6.074 1.00 94.56 118 GLY A O 1
ATOM 871 N N . ALA A 1 119 ? 5.314 6.731 8.259 1.00 94.19 119 ALA A N 1
ATOM 872 C CA . ALA A 1 119 ? 6.631 6.123 8.051 1.00 94.19 119 ALA A CA 1
ATOM 873 C C . ALA A 1 119 ? 6.554 4.769 7.314 1.00 94.19 119 ALA A C 1
ATOM 875 O O . ALA A 1 119 ? 7.375 4.493 6.449 1.00 94.19 119 ALA A O 1
ATOM 876 N N . GLY A 1 120 ? 5.540 3.943 7.596 1.00 95.19 120 GLY A N 1
ATOM 877 C CA . GLY A 1 120 ? 5.318 2.678 6.898 1.00 95.19 120 GLY A CA 1
ATOM 878 C C . GLY A 1 120 ? 4.827 2.892 5.466 1.00 95.19 120 GLY A C 1
ATOM 879 O O . GLY A 1 120 ? 5.239 2.173 4.561 1.00 95.19 120 GLY A O 1
ATOM 880 N N . LEU A 1 121 ? 3.999 3.914 5.226 1.00 93.62 121 LEU A N 1
ATOM 881 C CA . LEU A 1 121 ? 3.599 4.318 3.879 1.00 93.62 121 LEU A CA 1
ATOM 882 C C . LEU A 1 121 ? 4.816 4.766 3.060 1.00 93.62 121 LEU A C 1
ATOM 884 O O . LEU A 1 121 ? 5.014 4.245 1.966 1.00 93.62 121 LEU A O 1
ATOM 888 N N . ALA A 1 122 ? 5.649 5.653 3.604 1.00 92.19 122 ALA A N 1
ATOM 889 C CA . ALA A 1 122 ? 6.868 6.131 2.959 1.00 92.19 122 ALA A CA 1
ATOM 890 C C . ALA A 1 122 ? 7.858 4.985 2.702 1.00 92.19 122 ALA A C 1
ATOM 892 O O . ALA A 1 122 ? 8.264 4.781 1.564 1.00 92.19 122 ALA A O 1
ATOM 893 N N . ALA A 1 123 ? 8.161 4.164 3.713 1.00 92.38 123 ALA A N 1
ATOM 894 C CA . ALA A 1 123 ? 9.073 3.028 3.574 1.00 92.38 123 ALA A CA 1
ATOM 895 C C . ALA A 1 123 ? 8.570 1.995 2.552 1.00 92.38 123 ALA A C 1
ATOM 897 O O . ALA A 1 123 ? 9.331 1.550 1.696 1.00 92.38 123 ALA A O 1
ATOM 898 N N . SER A 1 124 ? 7.278 1.642 2.595 1.00 92.25 124 SER A N 1
ATOM 899 C CA . SER A 1 124 ? 6.694 0.706 1.622 1.00 92.25 124 SER A CA 1
ATOM 900 C C . SER A 1 124 ? 6.642 1.279 0.206 1.00 92.25 124 SER A C 1
ATOM 902 O O . SER A 1 124 ? 6.767 0.517 -0.747 1.00 92.25 124 SER A O 1
ATOM 904 N N . SER A 1 125 ? 6.482 2.598 0.059 1.00 87.81 125 SER A N 1
ATOM 905 C CA . SER A 1 125 ? 6.492 3.271 -1.245 1.00 87.81 125 SER A CA 1
ATOM 906 C C . SER A 1 125 ? 7.901 3.324 -1.822 1.00 87.81 125 SER A C 1
ATOM 908 O O . SER A 1 125 ? 8.088 2.941 -2.971 1.00 87.81 125 SER A O 1
ATOM 910 N N . PHE A 1 126 ? 8.892 3.709 -1.015 1.00 86.12 126 PHE A N 1
ATOM 911 C CA . PHE A 1 126 ? 10.296 3.752 -1.416 1.00 86.12 126 PHE A CA 1
ATOM 912 C C . PHE A 1 126 ? 10.818 2.364 -1.813 1.00 86.12 126 PHE A C 1
ATOM 914 O O . PHE A 1 126 ? 11.265 2.168 -2.943 1.00 86.12 126 PHE A O 1
ATOM 921 N N . LEU A 1 127 ? 10.690 1.374 -0.918 1.00 89.12 127 LEU A N 1
ATOM 922 C CA . LEU A 1 127 ? 11.111 -0.003 -1.193 1.00 89.12 127 LEU A CA 1
ATOM 923 C C . LEU A 1 127 ? 10.306 -0.613 -2.343 1.00 89.12 127 LEU A C 1
ATOM 925 O O . LEU A 1 127 ? 10.850 -1.355 -3.159 1.00 89.12 127 LEU A O 1
ATOM 929 N N . GLY A 1 128 ? 9.014 -0.287 -2.423 1.00 87.50 128 GLY A N 1
ATOM 930 C CA . GLY A 1 128 ? 8.147 -0.731 -3.504 1.00 87.50 128 GLY A CA 1
ATOM 931 C C . GLY A 1 128 ? 8.611 -0.224 -4.863 1.00 87.50 128 GLY A C 1
ATOM 932 O O . GLY A 1 128 ? 8.742 -1.018 -5.785 1.00 87.50 128 GLY A O 1
ATOM 933 N N . HIS A 1 129 ? 8.925 1.067 -4.970 1.00 82.00 129 HIS A N 1
ATOM 934 C CA . HIS A 1 129 ? 9.428 1.670 -6.200 1.00 82.00 129 HIS A CA 1
ATOM 935 C C . HIS A 1 129 ? 10.757 1.033 -6.621 1.00 82.00 129 HIS A C 1
ATOM 937 O O . HIS A 1 129 ? 10.886 0.554 -7.743 1.00 82.00 129 HIS A O 1
ATOM 943 N N . PHE A 1 130 ? 11.718 0.960 -5.697 1.00 82.25 130 PHE A N 1
ATOM 944 C CA . PHE A 1 130 ? 13.037 0.399 -5.977 1.00 82.25 130 PHE A CA 1
ATOM 945 C C . PHE A 1 130 ? 12.968 -1.072 -6.414 1.00 82.25 130 PHE A C 1
ATOM 947 O O . PHE A 1 130 ? 13.527 -1.440 -7.445 1.00 82.25 130 PHE A O 1
ATOM 954 N N . SER A 1 131 ? 12.252 -1.911 -5.658 1.00 89.75 131 SER A N 1
ATOM 955 C CA . SER A 1 131 ? 12.133 -3.341 -5.972 1.00 89.75 131 SER A CA 1
ATOM 956 C C . SER A 1 131 ? 11.380 -3.594 -7.275 1.00 89.75 131 SER A C 1
ATOM 958 O O . SER A 1 131 ? 11.809 -4.439 -8.056 1.00 89.75 131 SER A O 1
ATOM 960 N N . TRP A 1 132 ? 10.301 -2.851 -7.537 1.00 88.50 132 TRP A N 1
ATOM 961 C CA . TRP A 1 132 ? 9.482 -3.070 -8.726 1.00 88.50 132 TRP A CA 1
ATOM 962 C C . TRP A 1 132 ? 10.264 -2.734 -9.994 1.00 88.50 132 TRP A C 1
ATOM 964 O O . TRP A 1 132 ? 10.395 -3.588 -10.865 1.00 88.50 132 TRP A O 1
ATOM 974 N N . PHE A 1 133 ? 10.854 -1.533 -10.073 1.00 81.88 133 PHE A N 1
ATOM 975 C CA . PHE A 1 133 ? 11.633 -1.128 -11.248 1.00 81.88 133 PHE A CA 1
ATOM 976 C C . PHE A 1 133 ? 12.913 -1.950 -11.405 1.00 81.88 133 PHE A C 1
ATOM 978 O O . PHE A 1 133 ? 13.279 -2.288 -12.526 1.00 81.88 133 PHE A O 1
ATOM 985 N N . GLY A 1 134 ? 13.573 -2.318 -10.302 1.00 84.69 134 GLY A N 1
ATOM 986 C CA . GLY A 1 134 ? 14.757 -3.177 -10.347 1.00 84.69 134 GLY A CA 1
ATOM 987 C C . GLY A 1 134 ? 14.463 -4.544 -10.969 1.00 84.69 134 GLY A C 1
ATOM 988 O O . GLY A 1 134 ? 15.159 -4.960 -11.893 1.00 84.69 134 GLY A O 1
ATOM 989 N N . VAL A 1 135 ? 13.404 -5.220 -10.509 1.00 90.81 135 VAL A N 1
ATOM 990 C CA . VAL A 1 135 ? 13.001 -6.527 -11.055 1.00 90.81 135 VAL A CA 1
ATOM 991 C C . VAL A 1 135 ? 12.465 -6.382 -12.475 1.00 90.81 135 VAL A C 1
ATOM 993 O O . VAL A 1 135 ? 12.858 -7.158 -13.341 1.00 90.81 135 VAL A O 1
ATOM 996 N N . TYR A 1 136 ? 11.618 -5.381 -12.731 1.00 88.44 136 TYR A N 1
ATOM 997 C CA . TYR A 1 136 ? 11.070 -5.121 -14.059 1.00 88.44 136 TYR A CA 1
ATOM 998 C C . TYR A 1 136 ? 12.191 -4.956 -15.089 1.00 88.44 136 TYR A C 1
ATOM 1000 O O . TYR A 1 136 ? 12.240 -5.712 -16.051 1.00 88.44 136 TYR A O 1
ATOM 1008 N N . ASN A 1 137 ? 13.137 -4.040 -14.853 1.00 86.5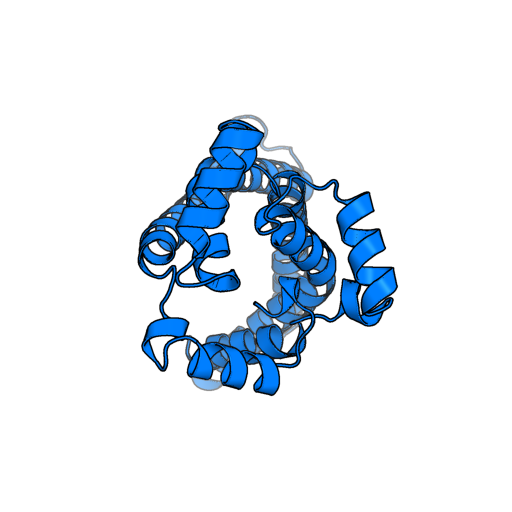0 137 ASN A N 1
ATOM 1009 C CA . ASN A 1 137 ? 14.226 -3.755 -15.790 1.00 86.50 137 ASN A CA 1
ATOM 1010 C C . ASN A 1 137 ? 15.137 -4.972 -16.004 1.00 86.50 137 ASN A C 1
ATOM 1012 O O . ASN A 1 137 ? 15.559 -5.243 -17.126 1.00 86.50 137 ASN A O 1
ATOM 1016 N N . TYR A 1 138 ? 15.439 -5.725 -14.942 1.00 89.25 138 TYR A N 1
ATOM 1017 C CA . TYR A 1 138 ? 16.265 -6.927 -15.052 1.00 89.25 138 TYR A CA 1
ATOM 1018 C C . TYR A 1 138 ? 15.596 -8.009 -15.911 1.00 89.25 138 TYR A C 1
ATOM 1020 O O . TYR A 1 138 ? 16.206 -8.544 -16.836 1.00 89.25 138 TYR A O 1
ATOM 1028 N N . VAL A 1 139 ? 14.326 -8.317 -15.643 1.00 91.81 139 VAL A N 1
ATOM 1029 C CA . VAL A 1 139 ? 13.588 -9.344 -16.392 1.00 91.81 139 VAL A CA 1
ATOM 1030 C C . VAL A 1 139 ? 13.309 -8.877 -17.825 1.00 91.81 139 VAL A C 1
ATOM 1032 O O . VAL A 1 139 ? 13.456 -9.664 -18.757 1.00 91.81 139 VAL A O 1
ATOM 1035 N N . ASP A 1 140 ? 12.978 -7.598 -18.021 1.00 89.50 140 ASP A N 1
ATOM 1036 C CA . ASP A 1 140 ? 12.743 -6.999 -19.338 1.00 89.50 140 ASP A CA 1
ATOM 1037 C C . ASP A 1 140 ? 13.998 -7.033 -20.227 1.00 89.50 140 ASP A C 1
ATOM 1039 O O . ASP A 1 140 ? 13.926 -7.355 -21.407 1.00 89.50 140 ASP A O 1
ATOM 1043 N N . THR A 1 141 ? 1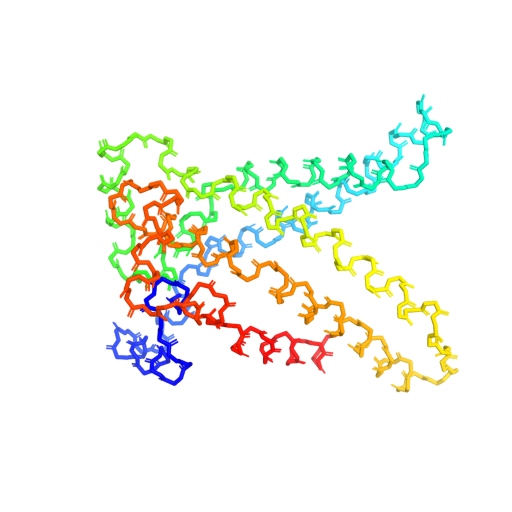5.181 -6.786 -19.670 1.00 90.12 141 THR A N 1
ATOM 1044 C CA . THR A 1 141 ? 16.433 -6.866 -20.447 1.00 90.12 141 THR A CA 1
ATOM 1045 C C . THR A 1 141 ? 16.892 -8.301 -20.709 1.00 90.12 141 THR A C 1
ATOM 1047 O O . THR A 1 141 ? 17.610 -8.546 -21.675 1.00 90.12 141 THR A O 1
ATOM 1050 N N . THR A 1 142 ? 16.466 -9.257 -19.879 1.00 92.38 142 THR A N 1
ATOM 1051 C CA . THR A 1 142 ? 16.874 -10.666 -19.988 1.00 92.38 142 THR A CA 1
ATOM 1052 C C . THR A 1 142 ? 15.973 -11.468 -20.931 1.00 92.38 142 THR A C 1
ATOM 1054 O O . THR A 1 142 ? 16.441 -12.383 -21.608 1.00 92.38 142 THR A O 1
ATOM 1057 N N . LEU A 1 143 ? 14.671 -11.161 -20.978 1.00 91.12 143 LEU A N 1
ATOM 1058 C CA . LEU A 1 143 ? 13.717 -11.903 -21.799 1.00 91.12 143 LEU A CA 1
ATOM 1059 C C . LEU A 1 143 ? 13.682 -11.381 -23.243 1.00 91.12 143 LEU A C 1
ATOM 1061 O O . LEU A 1 143 ? 13.482 -10.177 -23.445 1.00 91.12 143 LEU A O 1
ATOM 1065 N N . PRO A 1 144 ? 13.759 -12.271 -24.253 1.00 92.06 144 PRO A N 1
ATOM 1066 C CA . PRO A 1 144 ? 13.671 -11.874 -25.654 1.00 92.06 144 PRO A CA 1
ATOM 1067 C C . PRO A 1 144 ? 12.330 -11.196 -25.941 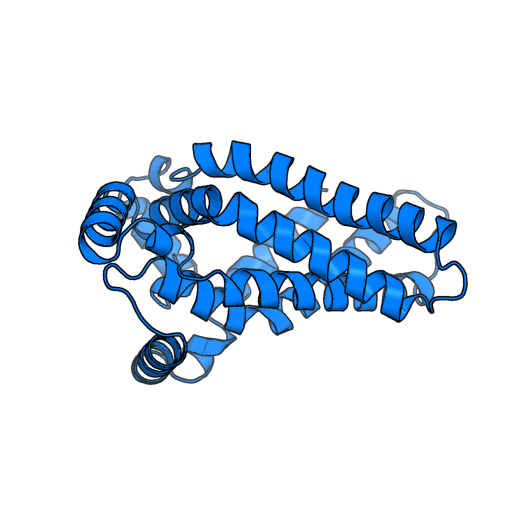1.00 92.06 144 PRO A C 1
ATOM 1069 O O . PRO A 1 144 ? 11.319 -11.513 -25.311 1.00 92.06 144 PRO A O 1
ATOM 1072 N N . VAL A 1 145 ? 12.320 -10.266 -26.898 1.00 93.62 145 VAL A N 1
ATOM 1073 C CA . VAL A 1 145 ? 11.122 -9.525 -27.314 1.00 93.62 145 VAL A CA 1
ATOM 1074 C C . VAL A 1 145 ? 10.482 -10.234 -28.517 1.00 93.62 145 VAL A C 1
ATOM 1076 O O . VAL A 1 145 ? 11.088 -10.270 -29.589 1.00 93.62 145 VAL A O 1
ATOM 1079 N N . PRO A 1 146 ? 9.280 -10.823 -28.376 1.00 93.00 146 PRO A N 1
ATOM 1080 C CA . PRO A 1 146 ? 8.585 -11.478 -29.476 1.00 93.00 146 PRO A CA 1
ATOM 1081 C C . PRO A 1 146 ? 8.112 -10.477 -30.532 1.00 93.00 146 PRO A C 1
ATOM 1083 O O . PRO A 1 146 ? 7.687 -9.373 -30.204 1.00 93.00 146 PRO A O 1
ATOM 1086 N N . ALA A 1 147 ? 8.098 -10.903 -31.797 1.00 91.44 147 ALA A N 1
ATOM 1087 C CA . ALA A 1 147 ? 7.621 -10.081 -32.912 1.00 91.44 147 ALA A CA 1
ATOM 1088 C C . ALA A 1 147 ? 6.084 -9.991 -33.004 1.00 91.44 147 ALA A C 1
ATOM 1090 O O . ALA A 1 147 ? 5.548 -9.045 -33.577 1.00 91.44 147 ALA A O 1
ATOM 1091 N N . HIS A 1 148 ? 5.363 -10.980 -32.467 1.00 94.38 148 HIS A N 1
ATOM 1092 C CA . HIS A 1 148 ? 3.903 -11.045 -32.552 1.00 94.38 148 HIS A CA 1
ATOM 1093 C C . HIS A 1 148 ? 3.234 -10.481 -31.297 1.00 94.38 148 HIS A C 1
ATOM 1095 O O . HIS A 1 148 ? 3.736 -10.631 -30.185 1.00 94.38 148 HIS A O 1
ATOM 1101 N N . LEU A 1 149 ? 2.046 -9.897 -31.476 1.00 90.75 149 LEU A N 1
ATOM 1102 C CA . LEU A 1 149 ? 1.322 -9.204 -30.411 1.00 90.75 149 LEU A CA 1
ATOM 1103 C C . LEU A 1 149 ? 1.002 -10.108 -29.212 1.00 90.75 149 LEU A C 1
ATOM 1105 O O . LEU A 1 149 ? 1.312 -9.750 -28.084 1.00 90.75 149 LEU A O 1
ATOM 1109 N N . ALA A 1 150 ? 0.417 -11.287 -29.435 1.00 92.31 150 ALA A N 1
ATOM 1110 C CA . ALA A 1 150 ? 0.030 -12.183 -28.343 1.00 92.31 150 ALA A CA 1
ATOM 1111 C C . ALA A 1 150 ? 1.213 -12.602 -27.437 1.00 92.31 150 ALA A C 1
ATOM 1113 O O . ALA A 1 150 ? 1.117 -12.410 -26.223 1.00 92.31 150 ALA A O 1
ATOM 1114 N N . PRO A 1 151 ? 2.346 -13.111 -27.965 1.00 92.00 151 PRO A N 1
ATOM 1115 C CA . PRO A 1 151 ? 3.495 -13.434 -27.121 1.00 92.00 151 PRO A CA 1
ATOM 1116 C C . PRO A 1 151 ? 4.168 -12.189 -26.524 1.00 92.00 151 PRO A C 1
ATOM 1118 O O . PRO A 1 151 ? 4.698 -12.277 -25.418 1.00 92.00 151 PRO A O 1
ATOM 1121 N N . LEU A 1 152 ? 4.116 -11.028 -27.189 1.00 91.25 152 LEU A N 1
ATOM 1122 C CA . LEU A 1 152 ? 4.597 -9.764 -26.621 1.00 91.25 152 LEU A CA 1
ATOM 1123 C C . LEU A 1 152 ? 3.775 -9.344 -25.390 1.00 91.25 152 LEU A C 1
ATOM 1125 O O . LEU A 1 152 ? 4.348 -8.996 -24.358 1.00 91.25 152 LEU A O 1
ATOM 1129 N N . LEU A 1 153 ? 2.444 -9.426 -25.469 1.00 90.50 153 LEU A N 1
ATOM 1130 C CA . LEU A 1 153 ? 1.548 -9.143 -24.344 1.00 90.50 153 LEU A CA 1
ATOM 1131 C C . LEU A 1 153 ? 1.766 -10.134 -23.197 1.00 90.50 153 LEU A C 1
ATOM 1133 O O . LEU A 1 153 ? 1.922 -9.716 -22.052 1.00 90.50 153 LEU A O 1
ATOM 1137 N N . ALA A 1 154 ? 1.859 -11.432 -23.501 1.00 90.25 154 ALA A N 1
ATOM 1138 C CA . ALA A 1 154 ? 2.120 -12.463 -22.498 1.00 90.25 154 ALA A CA 1
ATOM 1139 C C . ALA A 1 154 ? 3.464 -12.247 -21.782 1.00 90.25 154 ALA A C 1
ATOM 1141 O O . ALA A 1 154 ? 3.546 -12.371 -20.559 1.00 90.25 154 ALA A O 1
ATOM 1142 N N . ARG A 1 155 ? 4.510 -11.868 -22.527 1.00 92.06 155 ARG A N 1
ATOM 1143 C CA . ARG A 1 155 ? 5.809 -11.497 -21.961 1.00 92.06 155 ARG A CA 1
ATOM 1144 C C . ARG A 1 155 ? 5.680 -10.299 -21.023 1.00 92.06 155 ARG A C 1
ATOM 1146 O O . ARG A 1 155 ? 6.141 -10.379 -19.890 1.00 92.06 155 ARG A O 1
ATOM 1153 N N . ASN A 1 156 ? 5.064 -9.205 -21.468 1.00 90.31 156 ASN A N 1
ATOM 1154 C CA . ASN A 1 156 ? 4.948 -7.988 -20.660 1.00 90.31 156 ASN A CA 1
ATOM 1155 C C . ASN A 1 156 ? 4.127 -8.229 -19.383 1.00 90.31 156 ASN A C 1
ATOM 1157 O O . ASN A 1 156 ? 4.521 -7.773 -18.308 1.00 90.31 156 ASN A O 1
ATOM 1161 N N . ALA A 1 157 ? 3.055 -9.020 -19.475 1.00 90.06 157 ALA A N 1
ATOM 1162 C CA . ALA A 1 157 ? 2.283 -9.463 -18.318 1.00 90.06 157 ALA A CA 1
ATOM 1163 C C . ALA A 1 157 ? 3.141 -10.290 -17.344 1.00 90.06 157 ALA A C 1
ATOM 1165 O O . ALA A 1 157 ? 3.115 -10.040 -16.139 1.00 90.06 157 ALA A O 1
ATOM 1166 N N . ALA A 1 158 ? 3.956 -11.228 -17.842 1.00 91.00 158 ALA A N 1
ATOM 1167 C CA . ALA A 1 158 ? 4.857 -12.026 -17.009 1.00 91.00 158 ALA A CA 1
ATOM 1168 C C . ALA A 1 158 ? 5.931 -11.170 -16.311 1.00 91.00 158 ALA A C 1
ATOM 1170 O O . ALA A 1 158 ? 6.175 -11.351 -15.117 1.00 91.00 158 ALA A O 1
ATOM 1171 N N . VAL A 1 159 ? 6.530 -10.207 -17.023 1.00 91.88 159 VAL A N 1
ATOM 1172 C CA . VAL A 1 159 ? 7.507 -9.254 -16.464 1.00 91.88 159 VAL A CA 1
ATOM 1173 C C . VAL A 1 159 ? 6.862 -8.423 -15.349 1.00 91.88 159 VAL A C 1
ATOM 1175 O O . VAL A 1 159 ? 7.387 -8.355 -14.235 1.00 91.88 159 VAL A O 1
ATOM 1178 N N . GLY A 1 160 ? 5.690 -7.837 -15.615 1.00 90.75 160 GLY A N 1
ATOM 1179 C CA . GLY A 1 160 ? 4.951 -7.036 -14.638 1.00 90.75 160 GLY A CA 1
ATOM 1180 C C . GLY A 1 160 ? 4.491 -7.844 -13.421 1.00 90.75 160 GLY A C 1
ATOM 1181 O O . GLY A 1 160 ? 4.561 -7.355 -12.287 1.00 90.75 160 GLY A O 1
ATOM 1182 N N . LEU A 1 161 ? 4.072 -9.097 -13.627 1.00 92.38 161 LEU A N 1
ATOM 1183 C CA . LEU A 1 161 ? 3.676 -10.008 -12.556 1.00 92.38 161 LEU A CA 1
ATOM 1184 C C . LEU A 1 161 ? 4.866 -10.392 -11.672 1.00 92.38 161 LEU A C 1
ATOM 1186 O O . LEU A 1 161 ? 4.741 -10.351 -10.449 1.00 92.38 161 LEU A O 1
ATOM 1190 N N . ALA A 1 162 ? 6.020 -10.710 -12.265 1.00 93.31 162 ALA A N 1
ATOM 1191 C CA . ALA A 1 162 ? 7.240 -11.025 -11.527 1.00 93.31 162 ALA A CA 1
ATOM 1192 C C . ALA A 1 162 ? 7.696 -9.840 -10.663 1.00 93.31 162 ALA A C 1
ATOM 1194 O O . ALA A 1 162 ? 7.938 -10.005 -9.464 1.00 93.31 162 ALA A O 1
ATOM 1195 N N . ALA A 1 163 ? 7.730 -8.634 -11.242 1.00 91.69 163 ALA A N 1
ATOM 1196 C CA . ALA A 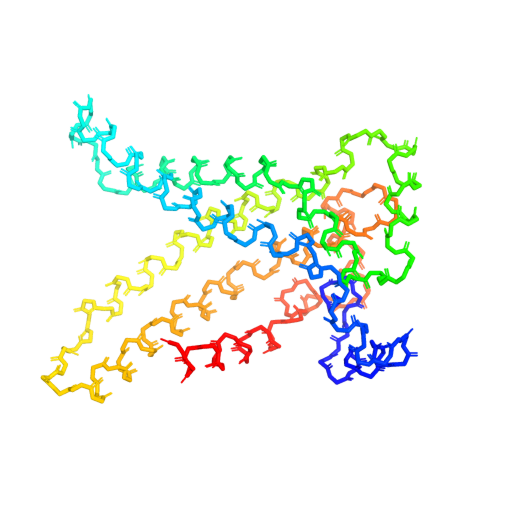1 163 ? 8.056 -7.410 -10.514 1.00 91.69 163 ALA A CA 1
ATOM 1197 C C . ALA A 1 163 ? 7.092 -7.174 -9.342 1.00 91.69 163 ALA A C 1
ATOM 1199 O O . ALA A 1 163 ? 7.519 -6.957 -8.207 1.00 91.69 163 ALA A O 1
ATOM 1200 N N . SER A 1 164 ? 5.786 -7.302 -9.586 1.00 92.88 164 SER A N 1
ATOM 1201 C CA . SER A 1 164 ? 4.757 -7.111 -8.558 1.00 92.88 164 SER A CA 1
ATOM 1202 C C . SER A 1 164 ? 4.849 -8.152 -7.439 1.00 92.88 164 SER A C 1
ATOM 1204 O O . SER A 1 164 ? 4.776 -7.790 -6.266 1.00 92.88 164 SER A O 1
ATOM 1206 N N . ALA A 1 165 ? 5.073 -9.426 -7.776 1.00 95.25 165 ALA A N 1
ATOM 1207 C CA . ALA A 1 165 ? 5.168 -10.509 -6.803 1.00 95.25 165 ALA A CA 1
ATOM 1208 C C . ALA A 1 165 ? 6.360 -10.333 -5.852 1.00 95.25 165 ALA A C 1
ATOM 1210 O O . ALA A 1 165 ? 6.199 -10.438 -4.633 1.00 95.25 165 ALA A O 1
ATOM 1211 N N . VAL A 1 166 ? 7.542 -10.009 -6.386 1.00 95.25 166 VAL A N 1
ATOM 1212 C CA . VAL A 1 166 ? 8.739 -9.759 -5.568 1.00 95.25 166 VAL A CA 1
ATOM 1213 C C . VAL A 1 166 ? 8.527 -8.542 -4.667 1.00 95.25 166 VAL A C 1
ATOM 1215 O O . VAL A 1 166 ? 8.771 -8.607 -3.460 1.00 95.25 166 VAL A O 1
ATOM 1218 N N . THR A 1 167 ? 8.009 -7.443 -5.218 1.00 93.75 167 THR A N 1
ATOM 1219 C CA . THR A 1 167 ? 7.710 -6.234 -4.442 1.00 93.75 167 THR A CA 1
ATOM 1220 C C . THR A 1 167 ? 6.690 -6.484 -3.333 1.00 93.75 167 THR A C 1
ATOM 1222 O O . THR A 1 167 ? 6.838 -5.962 -2.222 1.00 93.75 167 THR A O 1
ATOM 1225 N N . ASP A 1 168 ? 5.653 -7.276 -3.595 1.00 95.12 168 ASP A N 1
ATOM 1226 C CA . ASP A 1 168 ? 4.647 -7.605 -2.592 1.00 95.12 168 ASP A CA 1
ATOM 1227 C C . ASP A 1 168 ? 5.245 -8.386 -1.433 1.00 95.12 168 ASP A C 1
ATOM 1229 O O . ASP A 1 168 ? 4.998 -8.017 -0.287 1.00 95.12 168 ASP A O 1
ATOM 1233 N N . VAL A 1 169 ? 6.080 -9.389 -1.709 1.00 95.94 169 VAL A N 1
ATOM 1234 C CA . VAL A 1 169 ? 6.790 -10.153 -0.674 1.00 95.94 169 VAL A CA 1
ATOM 1235 C C . VAL A 1 169 ? 7.676 -9.233 0.169 1.00 95.94 169 VAL A C 1
ATOM 1237 O O . VAL A 1 169 ? 7.567 -9.235 1.397 1.00 95.94 169 VAL A O 1
ATOM 1240 N N . LEU A 1 170 ? 8.496 -8.393 -0.470 1.00 95.31 170 LEU A N 1
ATOM 1241 C CA . LEU A 1 170 ? 9.440 -7.506 0.222 1.00 95.31 170 LEU A CA 1
ATOM 1242 C C . LEU A 1 170 ? 8.749 -6.429 1.067 1.00 95.31 170 LEU A C 1
ATOM 1244 O O . LEU A 1 170 ? 9.257 -6.031 2.114 1.00 95.31 170 LEU A O 1
ATOM 1248 N N . THR A 1 171 ? 7.585 -5.946 0.631 1.00 95.44 171 THR A N 1
ATOM 1249 C CA . THR A 1 171 ? 6.882 -4.844 1.304 1.00 95.44 171 THR A CA 1
ATOM 1250 C C . THR A 1 171 ? 5.759 -5.305 2.234 1.00 95.44 171 THR A C 1
ATOM 1252 O O . THR A 1 171 ? 5.203 -4.469 2.956 1.00 95.44 171 THR A O 1
ATOM 1255 N N . ASN A 1 172 ? 5.399 -6.598 2.258 1.00 97.06 172 ASN A N 1
ATOM 1256 C CA . ASN A 1 172 ? 4.184 -7.052 2.940 1.00 97.06 172 ASN A CA 1
ATOM 1257 C C . ASN A 1 172 ? 4.190 -6.732 4.438 1.00 97.06 172 ASN A C 1
ATOM 1259 O O . ASN A 1 172 ? 3.212 -6.181 4.942 1.00 97.06 172 ASN A O 1
ATOM 1263 N N . SER A 1 173 ? 5.293 -6.999 5.140 1.00 97.00 173 SER A N 1
ATOM 1264 C CA . SER A 1 173 ? 5.402 -6.753 6.586 1.00 97.00 173 SER A CA 1
ATOM 1265 C C . SER A 1 173 ? 5.235 -5.275 6.944 1.00 97.00 173 SER A C 1
ATOM 1267 O O . SER A 1 173 ? 4.510 -4.930 7.881 1.00 97.00 173 SER A O 1
ATOM 1269 N N . ILE A 1 174 ? 5.815 -4.378 6.143 1.00 96.94 174 ILE A N 1
ATOM 1270 C CA . ILE A 1 174 ? 5.668 -2.928 6.306 1.00 96.94 174 ILE A CA 1
ATOM 1271 C C . ILE A 1 174 ? 4.201 -2.530 6.132 1.00 96.94 174 ILE A C 1
ATOM 1273 O O . ILE A 1 174 ? 3.667 -1.749 6.918 1.00 96.94 174 ILE A O 1
ATOM 1277 N N . ARG A 1 175 ? 3.520 -3.092 5.129 1.00 96.25 175 ARG A N 1
ATOM 1278 C CA . ARG A 1 175 ? 2.106 -2.800 4.858 1.00 96.25 175 ARG A CA 1
ATOM 1279 C C . ARG A 1 175 ? 1.187 -3.350 5.943 1.00 96.25 175 ARG A C 1
ATOM 1281 O O . ARG A 1 175 ? 0.253 -2.653 6.334 1.00 96.25 175 ARG A O 1
ATOM 1288 N N . VAL A 1 176 ? 1.476 -4.539 6.470 1.00 97.50 176 VAL A N 1
ATOM 1289 C CA . VAL A 1 176 ? 0.779 -5.122 7.624 1.00 97.50 176 VAL A CA 1
ATOM 1290 C C . VAL A 1 176 ? 0.877 -4.181 8.824 1.00 97.50 176 VAL A C 1
ATOM 1292 O O . VAL A 1 176 ? -0.150 -3.788 9.378 1.00 97.50 176 VAL A O 1
ATOM 1295 N N . LEU A 1 177 ? 2.090 -3.747 9.176 1.00 97.81 177 LEU A N 1
ATOM 1296 C CA . LEU A 1 177 ? 2.327 -2.835 10.296 1.00 97.81 177 LEU A CA 1
ATOM 1297 C C . LEU A 1 177 ? 1.694 -1.457 10.083 1.00 97.81 177 LEU A C 1
ATOM 1299 O O . LEU A 1 177 ? 1.063 -0.919 10.995 1.00 97.81 177 LEU A O 1
ATOM 1303 N N . LYS A 1 178 ? 1.826 -0.900 8.875 1.00 96.75 178 LYS A N 1
ATOM 1304 C CA . LYS A 1 178 ? 1.205 0.365 8.470 1.00 96.75 178 LYS A CA 1
ATOM 1305 C C . LYS A 1 178 ? -0.305 0.296 8.636 1.00 96.75 178 LYS A C 1
ATOM 1307 O O . LYS A 1 178 ? -0.863 1.142 9.324 1.00 96.75 178 LYS A O 1
ATOM 1312 N N . THR A 1 179 ? -0.960 -0.712 8.061 1.00 96.94 179 THR A N 1
ATOM 1313 C CA . THR A 1 179 ? -2.418 -0.858 8.150 1.00 96.94 179 THR A CA 1
ATOM 1314 C C . THR A 1 179 ? -2.864 -1.102 9.584 1.00 96.94 179 THR A C 1
ATOM 1316 O O . THR A 1 179 ? -3.817 -0.465 10.012 1.00 96.94 179 THR A O 1
ATOM 1319 N N . TYR A 1 180 ? -2.164 -1.949 10.346 1.00 97.38 180 TYR A N 1
ATOM 1320 C CA . TYR A 1 180 ? -2.490 -2.175 11.753 1.00 97.38 180 TYR A CA 1
ATOM 1321 C C . TYR A 1 180 ? -2.448 -0.865 12.545 1.00 97.38 180 TYR A C 1
ATOM 1323 O O . TYR A 1 180 ? -3.437 -0.494 13.163 1.00 97.38 180 TYR A O 1
ATOM 1331 N N . LYS A 1 181 ? -1.338 -0.120 12.478 1.00 96.88 181 LYS A N 1
ATOM 1332 C CA . LYS A 1 181 ? -1.185 1.157 13.190 1.00 96.88 181 LYS A CA 1
ATOM 1333 C C . LYS A 1 181 ? -2.206 2.209 12.744 1.00 96.88 181 LYS A C 1
ATOM 1335 O O . LYS A 1 181 ? -2.748 2.944 13.574 1.00 96.88 181 LYS A O 1
ATOM 1340 N N . GLN A 1 182 ? -2.445 2.298 11.439 1.00 96.44 182 GLN A N 1
ATOM 1341 C CA . GLN A 1 182 ? -3.360 3.271 10.852 1.00 96.44 182 GLN A CA 1
ATOM 1342 C C . GLN A 1 182 ? -4.794 3.027 11.311 1.00 96.44 182 GLN A C 1
ATOM 1344 O O . GLN A 1 182 ? -5.464 3.988 11.689 1.00 96.44 182 GLN A O 1
ATOM 1349 N N . THR A 1 183 ? -5.224 1.761 11.374 1.00 96.19 183 THR A N 1
ATOM 1350 C CA . THR A 1 183 ? -6.607 1.404 11.715 1.00 96.19 183 THR A CA 1
ATOM 1351 C C . THR A 1 183 ? -6.839 0.933 13.143 1.00 96.19 183 THR A C 1
ATOM 1353 O O . THR A 1 183 ? -7.957 0.566 13.483 1.00 96.19 183 THR A O 1
ATOM 1356 N N . SER A 1 184 ? -5.827 0.941 14.010 1.00 95.31 184 SER A N 1
ATOM 1357 C CA . SER A 1 184 ? -6.059 0.810 15.452 1.00 95.31 184 SER A CA 1
ATOM 1358 C C . SER A 1 184 ? -6.916 1.972 15.950 1.00 95.31 184 SER A C 1
ATOM 1360 O O . SER A 1 184 ? -6.625 3.118 15.600 1.00 95.31 184 SER A O 1
ATOM 1362 N N . ALA A 1 185 ? -7.924 1.680 16.777 1.00 93.44 185 ALA A N 1
ATOM 1363 C CA . ALA A 1 185 ? -8.726 2.700 17.453 1.00 93.44 185 ALA A CA 1
ATOM 1364 C C . ALA A 1 185 ? -7.824 3.616 18.293 1.00 93.44 185 ALA A C 1
ATOM 1366 O O . ALA A 1 185 ? -7.795 4.824 18.083 1.00 93.44 185 ALA A O 1
ATOM 1367 N N . GLU A 1 186 ? -6.970 3.009 19.116 1.00 93.12 186 GLU A N 1
ATOM 1368 C CA . GLU A 1 186 ? -5.977 3.729 19.907 1.00 93.12 186 GLU A CA 1
ATOM 1369 C C . GLU A 1 186 ? -4.661 3.956 19.139 1.00 93.12 186 GLU A C 1
ATOM 1371 O O . GLU A 1 186 ? -4.242 3.107 18.334 1.00 93.12 186 GLU A O 1
ATOM 1376 N N . PRO A 1 187 ? -3.958 5.079 19.375 1.00 92.81 187 PRO A N 1
ATOM 1377 C CA . PRO A 1 187 ? -2.607 5.288 18.869 1.00 92.81 187 PRO A CA 1
ATOM 1378 C C . PRO A 1 187 ? -1.641 4.197 19.349 1.00 92.81 187 PRO A C 1
ATOM 1380 O O . PRO A 1 187 ? -1.455 3.981 20.541 1.00 92.81 187 PRO A O 1
ATOM 1383 N N . VAL A 1 188 ? -0.964 3.533 18.408 1.00 95.69 188 VAL A N 1
ATOM 1384 C CA . VAL A 1 188 ? 0.052 2.513 18.714 1.00 95.69 188 VAL A CA 1
ATOM 1385 C C . VAL A 1 188 ? 1.374 2.803 18.006 1.00 95.69 188 VAL A C 1
ATOM 1387 O O . VAL A 1 188 ? 1.425 3.358 16.901 1.00 95.69 188 VAL A O 1
ATOM 1390 N N . SER A 1 189 ? 2.488 2.417 18.629 1.00 96.81 189 SER A N 1
ATOM 1391 C CA . SER A 1 189 ? 3.801 2.426 17.977 1.00 96.81 189 SER A CA 1
ATOM 1392 C C . SER A 1 189 ? 3.941 1.240 17.012 1.00 96.81 189 SER A C 1
ATOM 1394 O O . SER A 1 189 ? 3.189 0.268 17.091 1.00 96.81 189 SER A O 1
ATOM 1396 N N . TYR A 1 190 ? 4.911 1.291 16.093 1.00 97.12 190 TYR A N 1
ATOM 1397 C CA . TYR A 1 190 ? 5.191 0.141 15.220 1.00 97.12 190 TYR A CA 1
ATOM 1398 C C . TYR A 1 190 ? 5.708 -1.064 16.005 1.00 97.12 190 TYR A C 1
ATOM 1400 O O . TYR A 1 190 ? 5.323 -2.186 15.700 1.00 97.12 190 TYR A O 1
ATOM 1408 N N . ALA A 1 191 ? 6.517 -0.832 17.042 1.00 97.38 191 ALA A N 1
ATOM 1409 C CA . ALA A 1 191 ? 6.994 -1.889 17.927 1.00 97.38 191 ALA A CA 1
ATOM 1410 C C . ALA A 1 191 ? 5.835 -2.554 18.685 1.00 97.38 191 ALA A C 1
ATOM 1412 O O . ALA A 1 191 ? 5.779 -3.779 18.765 1.00 97.38 191 ALA A O 1
ATOM 1413 N N . ALA A 1 192 ? 4.877 -1.763 19.183 1.00 97.31 192 ALA A N 1
ATOM 1414 C CA . ALA A 1 192 ? 3.675 -2.289 19.822 1.00 97.31 192 ALA A CA 1
ATOM 1415 C C . ALA A 1 192 ? 2.814 -3.080 18.827 1.00 97.31 192 ALA A C 1
ATOM 1417 O O . ALA A 1 192 ? 2.436 -4.208 19.124 1.00 97.31 192 ALA A O 1
ATOM 1418 N N . ALA A 1 193 ? 2.579 -2.544 17.623 1.00 97.06 193 ALA A N 1
ATOM 1419 C CA . ALA A 1 193 ? 1.855 -3.252 16.567 1.00 97.06 193 ALA A CA 1
ATOM 1420 C C . ALA A 1 193 ? 2.533 -4.584 16.200 1.00 97.06 193 ALA A C 1
ATOM 1422 O O . ALA A 1 193 ? 1.869 -5.615 16.162 1.00 97.06 193 ALA A O 1
ATOM 1423 N N . ALA A 1 194 ? 3.853 -4.586 15.993 1.00 97.62 194 ALA A N 1
ATOM 1424 C CA . ALA A 1 194 ? 4.619 -5.794 15.701 1.00 97.62 194 ALA A CA 1
ATOM 1425 C C . ALA A 1 194 ? 4.513 -6.813 16.839 1.00 97.62 194 ALA A C 1
ATOM 1427 O O . ALA A 1 194 ? 4.206 -7.973 16.584 1.00 97.62 194 ALA A O 1
ATOM 1428 N N . ARG A 1 195 ? 4.686 -6.377 18.093 1.00 97.69 195 ARG A N 1
ATOM 1429 C CA . ARG A 1 195 ? 4.553 -7.240 19.273 1.00 97.69 195 ARG A CA 1
ATOM 1430 C C . ARG A 1 195 ? 3.158 -7.858 19.361 1.00 97.69 195 ARG A C 1
ATOM 1432 O O . ARG A 1 195 ? 3.062 -9.069 19.515 1.00 97.69 195 ARG A O 1
ATOM 1439 N N . SER A 1 196 ? 2.096 -7.066 19.197 1.00 96.75 196 SER A N 1
ATOM 1440 C CA . SER A 1 196 ? 0.717 -7.572 19.207 1.00 96.75 196 SER A CA 1
ATOM 1441 C C . SER A 1 196 ? 0.460 -8.589 18.094 1.00 96.75 196 SER A C 1
ATOM 1443 O O . SER A 1 196 ? -0.240 -9.573 18.309 1.00 96.75 196 SER A O 1
ATOM 1445 N N . ILE A 1 197 ? 1.022 -8.376 16.900 1.00 96.94 197 ILE A N 1
ATOM 1446 C CA . ILE A 1 197 ? 0.876 -9.309 15.776 1.00 96.94 197 ILE A CA 1
ATOM 1447 C C . ILE A 1 197 ? 1.645 -10.603 16.033 1.00 96.94 197 ILE A C 1
ATOM 1449 O O . ILE A 1 197 ? 1.079 -11.675 15.852 1.00 96.94 197 ILE A O 1
ATOM 1453 N N . LEU A 1 198 ? 2.895 -10.511 16.488 1.00 97.25 198 LEU A N 1
ATOM 1454 C CA . LEU A 1 198 ? 3.734 -11.671 16.789 1.00 97.25 198 LEU A CA 1
ATOM 1455 C C . LEU A 1 198 ? 3.152 -12.517 17.925 1.00 97.25 198 LEU A C 1
ATOM 1457 O O . LEU A 1 198 ? 3.161 -13.738 17.831 1.00 97.25 198 LEU A O 1
ATOM 1461 N N . GLN A 1 199 ? 2.608 -11.886 18.969 1.00 96.62 199 GLN A N 1
ATOM 1462 C CA . GLN A 1 199 ? 1.957 -12.595 20.074 1.00 96.62 199 GLN A CA 1
ATOM 1463 C C . GLN A 1 199 ? 0.687 -13.328 19.632 1.00 96.62 199 GLN A C 1
ATOM 1465 O O . GLN A 1 199 ? 0.404 -14.408 20.138 1.00 96.62 199 GLN A O 1
ATOM 1470 N N . LYS A 1 200 ? -0.081 -12.745 18.703 1.00 95.38 200 LYS A N 1
ATOM 1471 C CA . LYS A 1 200 ? -1.360 -13.309 18.257 1.00 95.38 200 LYS A CA 1
ATOM 1472 C C . LYS A 1 200 ? -1.200 -14.374 17.164 1.00 95.38 200 LYS A C 1
ATOM 1474 O O . LYS A 1 200 ? -1.834 -15.418 17.235 1.00 95.38 200 LYS A O 1
ATOM 1479 N N . ASP A 1 201 ? -0.361 -14.101 16.166 1.00 93.62 201 ASP A N 1
ATOM 1480 C CA . ASP A 1 201 ? -0.300 -14.852 14.903 1.00 93.62 201 ASP A CA 1
ATOM 1481 C C . ASP A 1 201 ? 1.132 -15.312 14.540 1.00 93.62 201 ASP A C 1
ATOM 1483 O O . ASP A 1 201 ? 1.365 -15.847 13.451 1.00 93.62 201 ASP A O 1
ATOM 1487 N N . GLY A 1 202 ? 2.122 -15.067 15.405 1.00 95.50 202 GLY A N 1
ATOM 1488 C CA . GLY A 1 202 ? 3.522 -15.417 15.163 1.00 95.50 202 GLY A CA 1
ATOM 1489 C C . GLY A 1 202 ? 4.162 -14.683 13.977 1.00 95.50 202 GLY A C 1
ATOM 1490 O O . GLY A 1 202 ? 3.664 -13.671 13.473 1.00 95.50 202 GLY A O 1
ATOM 1491 N N . LEU A 1 203 ? 5.295 -15.218 13.509 1.00 95.69 203 LEU A N 1
ATOM 1492 C CA . LEU A 1 203 ? 6.004 -14.712 12.326 1.00 95.69 203 LEU A CA 1
ATOM 1493 C C . LEU A 1 203 ? 5.139 -14.717 11.049 1.00 95.69 203 LEU A C 1
ATOM 1495 O O . LEU A 1 203 ? 5.162 -13.710 10.334 1.00 95.69 203 LEU A O 1
ATOM 1499 N N . PRO A 1 204 ? 4.323 -15.755 10.757 1.00 94.00 204 PRO A N 1
ATOM 1500 C CA . PRO A 1 204 ? 3.432 -15.727 9.596 1.00 94.00 204 PRO A CA 1
ATOM 1501 C C . PRO A 1 204 ? 2.443 -14.554 9.643 1.00 94.00 204 PRO A C 1
ATOM 1503 O O . PRO A 1 204 ? 2.152 -13.944 8.614 1.00 94.00 204 PRO A O 1
ATOM 1506 N N . GLY A 1 205 ? 1.988 -14.173 10.840 1.00 92.50 205 GLY A N 1
ATOM 1507 C CA . GLY A 1 205 ? 1.170 -12.985 11.058 1.00 92.50 205 GLY A CA 1
ATOM 1508 C C . GLY A 1 205 ? 1.825 -11.691 10.575 1.00 92.50 205 GLY A C 1
ATOM 1509 O O . GLY A 1 205 ? 1.179 -10.837 9.968 1.00 92.50 205 GLY A O 1
ATOM 1510 N N . LEU A 1 206 ? 3.123 -11.538 10.820 1.00 94.12 206 LEU A N 1
ATOM 1511 C CA . LEU A 1 206 ? 3.844 -10.329 10.443 1.00 94.12 206 LEU A CA 1
ATOM 1512 C C . LEU A 1 206 ? 4.174 -10.293 8.946 1.00 94.12 206 LEU A C 1
ATOM 1514 O O . LEU A 1 206 ? 4.044 -9.242 8.324 1.00 94.12 206 LEU A O 1
ATOM 1518 N N . PHE A 1 207 ? 4.576 -11.425 8.363 1.00 96.00 207 PHE A N 1
ATOM 1519 C CA . PHE A 1 207 ? 5.124 -11.463 7.003 1.00 96.00 207 PHE A CA 1
ATOM 1520 C C . PHE A 1 207 ? 4.140 -11.925 5.925 1.00 96.00 207 PHE A C 1
ATOM 1522 O O . PHE A 1 207 ? 4.281 -11.508 4.779 1.00 96.00 207 PHE A O 1
ATOM 1529 N N . ALA A 1 208 ? 3.131 -12.735 6.253 1.00 95.50 208 ALA A N 1
ATOM 1530 C CA . ALA A 1 208 ? 2.301 -13.421 5.257 1.00 95.50 208 ALA A CA 1
ATOM 1531 C C . ALA A 1 208 ? 0.813 -13.033 5.277 1.00 95.50 208 ALA A C 1
ATOM 1533 O O . ALA A 1 208 ? 0.088 -13.373 4.336 1.00 95.50 208 ALA A O 1
ATOM 1534 N N . ARG A 1 209 ? 0.329 -12.293 6.293 1.00 96.06 209 ARG A N 1
ATOM 1535 C CA . ARG A 1 209 ? -1.065 -11.803 6.332 1.00 96.06 209 ARG A CA 1
ATOM 1536 C C . ARG A 1 209 ? -1.434 -11.162 5.003 1.00 96.06 209 ARG A C 1
ATOM 1538 O O . ARG A 1 209 ? -0.716 -10.282 4.552 1.00 96.06 209 ARG A O 1
ATOM 1545 N N . GLY A 1 210 ? -2.543 -11.585 4.396 1.00 94.81 210 GLY A N 1
ATOM 1546 C CA . GLY A 1 210 ? -3.086 -11.007 3.159 1.00 94.81 210 GLY A CA 1
ATOM 1547 C C . GLY A 1 210 ? -2.220 -11.143 1.897 1.00 94.81 210 GLY A C 1
ATOM 1548 O O . GLY A 1 210 ? -2.679 -10.723 0.837 1.00 94.81 210 GLY A O 1
ATOM 1549 N N . LEU A 1 211 ? -1.017 -11.727 1.977 1.00 95.75 211 LEU A N 1
ATOM 1550 C CA . LEU A 1 211 ? -0.082 -11.814 0.852 1.00 95.75 211 LEU A CA 1
ATOM 1551 C C . LEU A 1 211 ? -0.663 -12.647 -0.294 1.00 95.75 211 LEU A C 1
ATOM 1553 O O . LEU A 1 211 ? -0.698 -12.180 -1.424 1.00 95.75 211 LEU A O 1
ATOM 1557 N N . ALA A 1 212 ? -1.209 -13.829 0.009 1.00 94.94 212 ALA A N 1
ATOM 1558 C CA . ALA A 1 212 ? -1.823 -14.702 -0.993 1.00 94.94 212 ALA A CA 1
ATOM 1559 C C . ALA A 1 212 ? -2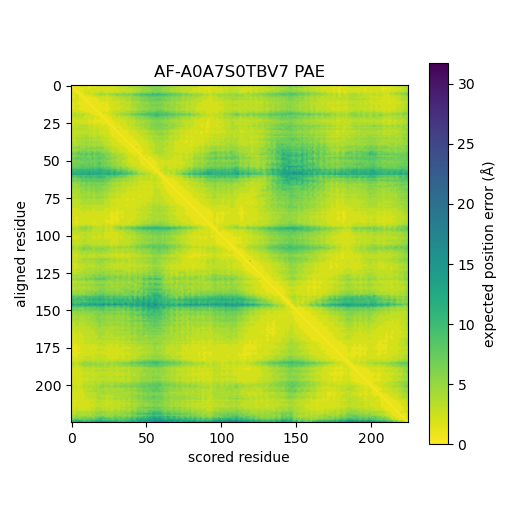.962 -14.006 -1.760 1.00 94.94 212 ALA A C 1
ATOM 1561 O O . ALA A 1 212 ? -2.991 -14.039 -2.987 1.00 94.94 212 ALA A O 1
ATOM 1562 N N . THR A 1 213 ? -3.862 -13.310 -1.051 1.00 95.19 213 THR A N 1
ATOM 1563 C CA . THR A 1 213 ? -4.944 -12.535 -1.682 1.00 95.19 213 THR A CA 1
ATOM 1564 C C . THR A 1 213 ? -4.392 -11.461 -2.607 1.00 95.19 213 THR A C 1
ATOM 1566 O O . THR A 1 213 ? -4.943 -11.238 -3.679 1.00 95.19 213 THR A O 1
ATOM 1569 N N . ARG A 1 214 ? -3.313 -10.783 -2.200 1.00 94.12 214 ARG A N 1
ATOM 1570 C CA . ARG A 1 214 ? -2.717 -9.736 -3.022 1.00 94.12 214 ARG A CA 1
ATOM 1571 C C . ARG A 1 214 ? -2.050 -10.296 -4.271 1.00 94.12 214 ARG A C 1
ATOM 1573 O O . ARG A 1 214 ? -2.303 -9.767 -5.344 1.00 94.12 214 ARG A O 1
ATOM 1580 N N . LEU A 1 215 ? -1.248 -11.349 -4.137 1.00 94.31 215 LEU A N 1
ATOM 1581 C CA . LEU A 1 215 ? -0.601 -11.993 -5.280 1.00 94.31 215 LEU A CA 1
ATOM 1582 C C . LEU A 1 215 ? -1.645 -12.476 -6.293 1.00 94.31 215 LEU A C 1
ATOM 1584 O O . LEU A 1 215 ? -1.501 -12.222 -7.484 1.00 94.31 215 LEU A O 1
ATOM 1588 N N . ALA A 1 216 ? -2.738 -13.080 -5.817 1.00 93.38 216 ALA A N 1
ATOM 1589 C CA . ALA A 1 216 ? -3.850 -13.482 -6.673 1.00 93.38 216 ALA A CA 1
ATOM 1590 C C . ALA A 1 216 ? -4.533 -12.280 -7.351 1.00 93.38 216 ALA A C 1
ATOM 1592 O O . ALA A 1 216 ? -4.779 -12.315 -8.553 1.00 93.38 216 ALA A O 1
ATOM 1593 N N . ALA A 1 217 ? -4.807 -11.200 -6.610 1.00 91.50 217 ALA A N 1
ATOM 1594 C CA . ALA A 1 217 ? -5.425 -9.995 -7.163 1.00 91.50 217 ALA A CA 1
ATOM 1595 C C . ALA A 1 217 ? -4.541 -9.317 -8.224 1.00 91.50 217 ALA A C 1
ATOM 1597 O O . ALA A 1 217 ? -5.041 -8.938 -9.278 1.00 91.50 217 ALA A O 1
ATOM 1598 N N . ASN A 1 218 ? -3.234 -9.217 -7.975 1.00 88.44 218 ASN A N 1
ATOM 1599 C CA . ASN A 1 218 ? -2.274 -8.667 -8.931 1.00 88.44 218 ASN A CA 1
ATOM 1600 C C . ASN A 1 218 ? -2.104 -9.580 -10.154 1.00 88.44 218 ASN A C 1
ATOM 1602 O O . ASN A 1 218 ? -2.001 -9.079 -11.269 1.00 88.44 218 ASN A O 1
ATOM 1606 N N . GLY A 1 219 ? -2.146 -10.904 -9.971 1.00 87.06 219 GLY A N 1
ATOM 1607 C CA . GLY A 1 219 ? -2.168 -11.871 -11.073 1.00 87.06 219 GLY A CA 1
ATOM 1608 C C . GLY A 1 219 ? -3.385 -11.706 -11.980 1.00 87.06 219 GLY A C 1
ATOM 1609 O O . GLY A 1 219 ? -3.244 -11.660 -13.197 1.00 87.06 219 GLY A O 1
ATOM 1610 N N . LEU A 1 220 ? -4.572 -11.542 -11.392 1.00 87.56 220 LEU A N 1
ATOM 1611 C CA . LEU A 1 220 ? -5.793 -11.248 -12.146 1.00 87.56 220 LEU A CA 1
ATOM 1612 C C . LEU A 1 220 ? -5.711 -9.891 -12.851 1.00 87.56 220 LEU A C 1
ATOM 1614 O O . LEU A 1 220 ? -6.126 -9.778 -13.997 1.00 87.56 220 LEU A O 1
ATOM 1618 N N . GLN A 1 221 ? -5.154 -8.873 -12.192 1.00 83.69 221 GLN A N 1
ATOM 1619 C CA . GLN A 1 221 ? -4.970 -7.557 -12.797 1.00 83.69 221 GLN A CA 1
ATOM 1620 C C . GLN A 1 221 ? -4.046 -7.623 -14.021 1.00 83.69 221 GLN A C 1
ATOM 1622 O O . GLN A 1 221 ? -4.414 -7.088 -15.056 1.00 83.69 221 GLN A O 1
ATOM 1627 N N . ALA A 1 222 ? -2.907 -8.314 -13.924 1.00 79.75 222 ALA A N 1
ATOM 1628 C CA . ALA A 1 222 ? -1.960 -8.488 -15.032 1.00 79.75 222 ALA A CA 1
ATOM 1629 C C . ALA A 1 222 ? -2.505 -9.358 -16.180 1.00 79.75 222 ALA A C 1
ATOM 1631 O O . ALA A 1 222 ? -1.989 -9.318 -17.291 1.00 79.75 222 ALA A O 1
ATOM 1632 N N . ALA A 1 223 ? -3.521 -10.185 -15.917 1.00 75.50 223 ALA A N 1
ATOM 1633 C CA . ALA A 1 223 ? -4.205 -10.950 -16.957 1.00 75.50 223 ALA A CA 1
ATOM 1634 C C . ALA A 1 223 ? -5.262 -10.118 -17.707 1.00 75.50 223 ALA A C 1
ATOM 1636 O O . ALA A 1 223 ? -5.621 -10.461 -18.831 1.00 75.50 223 ALA A O 1
ATOM 1637 N N . LEU A 1 224 ? -5.787 -9.061 -17.079 1.00 74.12 224 LEU A N 1
ATOM 1638 C CA . LEU A 1 224 ? -6.851 -8.211 -17.625 1.00 74.12 224 LEU A CA 1
ATOM 1639 C C . LEU A 1 224 ? -6.327 -6.926 -18.285 1.00 74.12 224 LEU A C 1
ATOM 1641 O O . LEU A 1 224 ? -7.030 -6.363 -19.124 1.00 74.12 224 LEU A O 1
ATOM 1645 N N . PHE A 1 225 ? -5.139 -6.460 -17.888 1.00 60.94 225 PHE A N 1
ATOM 1646 C CA . PHE A 1 225 ? -4.511 -5.202 -18.302 1.00 60.94 225 PHE A CA 1
ATOM 1647 C C . PHE A 1 225 ? -3.025 -5.409 -18.583 1.00 60.94 225 PHE A C 1
ATOM 1649 O O . PHE A 1 225 ? -2.520 -4.734 -19.506 1.00 60.94 225 PHE A O 1
#

pLDDT: mean 92.48, std 4.78, range [60.94, 97.81]

Solvent-accessible surface area (backbone atoms only — not comparable to full-atom values): 11428 Å² total; per-residue (Å²): 77,31,46,64,75,59,42,56,69,68,58,46,53,52,53,41,36,73,75,47,41,75,63,45,79,51,39,31,44,70,42,43,65,55,46,51,57,54,49,54,52,40,45,48,46,20,42,58,50,43,49,54,52,37,54,73,78,45,60,86,58,54,70,70,58,56,50,52,53,20,36,50,47,27,24,51,50,51,52,72,47,24,52,47,50,40,54,20,50,22,18,48,50,61,36,93,53,15,63,57,44,48,50,53,29,31,74,75,62,34,76,63,48,42,50,40,34,41,71,32,50,32,52,33,44,33,53,32,52,54,41,26,53,54,44,31,54,53,47,55,74,68,51,83,83,56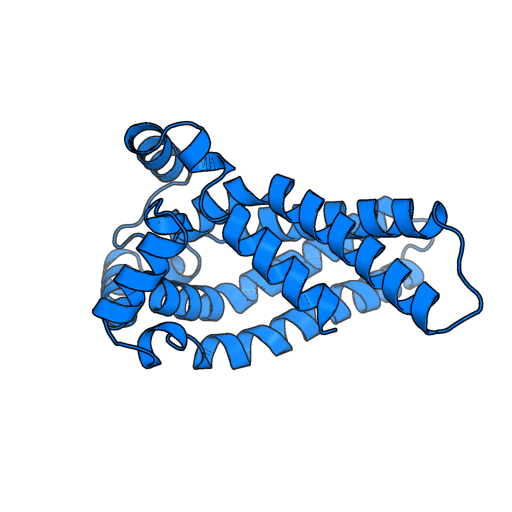,93,49,67,69,61,34,52,53,48,52,30,51,35,53,42,52,14,49,47,55,22,46,63,74,31,32,37,40,48,25,45,19,47,32,32,43,58,40,60,61,94,57,51,68,68,55,45,48,49,56,34,38,73,74,49,33,69,58,39,43,54,46,40,44,44,69,59,47,52,52,51,49,49,53,47,41,73,76,106

Nearest PDB structures (foldseek):
  1okc-assembly1_A  TM=7.501E-01  e=3.349E-04  Bos taurus
  8g8w-assembly1_A  TM=7.542E-01  e=2.587E-03  Homo sapiens
  4c9q-assembly2_B  TM=7.122E-01  e=7.015E-04  Saccharomyces cerevisiae

Radius of gyration: 19.06 Å; Cα contacts (8 Å, |Δi|>4): 266; chains: 1; bounding box: 50×38×54 Å

Sequence (225 aa):
YQYRYGSSTLVAVRALYAQGGVARFYQGLGPALLQGPLSRFGDTASNAGTLALIDAYHPDLPQPAKTVVSAAVASTWRLALMPLDTLKTMLQVEGPTGLQTLADKLRAAGPGALFHGGAGLAASSFLGHFSWFGVYNYVDTTLPVPAHLAPLLARNAAVGLAASAVTDVLTNSIRVLKTYKQTSAEPVSYAAAARSILQKDGLPGLFARGLATRLAANGLQAALF

Foldseek 3Di:
DLLAPVDDPVVVVVVQCVVPRPVSQCFLVVLCVVLVVQLVVQLVCLLVVLLVVCCVPPVVDDPVVSLLSSLQSSLVSQLVSLLSVLNSLLCNPVNPCSVVLQVLQCVVPNPCLSCQLSVLSSVLSSLLSCQLVVQLVVLVVVDDQDPDDVVNLVSNLVSNLRSQLRSLQVSVLSVSLSSNQSNDSYHDDSVRSVVVQCVPPNPCSRRPRCSVVSSVVSNVVSVVD

Organism: NCBI:txid1411660

Secondary structure (DSSP, 8-state):
-HHHH---HHHHHHHHHHHHTGGGGGTTHHHHHHHHHHHHHHHHHHHHHHHHHHHHH-TTS-HHHHHHHHHHHHHHHHHHTHHHHHHHHHHHHHGGGHHHHHHHHHHHH-GGGGGTTHHHHHHHHHHHHHHHHHHHHHHHHHS---SSHHHHHHHHHHHHHHHHHHHHHHHHHHHHHHHHHHH-SS---HHHHHHHHHHHHHHHHHHTTTHHHHHHHHHHHHHH-